Protein AF-A0A9Q1GTG1-F1 (afdb_monomer)

Solvent-accessible surface area (backbone atoms only — not comparable to full-atom values): 11549 Å² total; per-residue (Å²): 144,87,76,64,85,81,36,73,74,58,55,91,67,97,61,84,64,71,89,76,60,51,42,86,41,45,46,63,33,52,53,53,52,60,56,45,62,80,73,57,71,66,76,68,46,55,53,52,51,50,52,46,51,48,52,53,54,47,40,53,75,78,65,64,47,75,62,41,49,55,31,42,69,74,37,48,62,62,50,52,49,53,63,31,37,32,57,72,60,48,50,52,44,46,48,52,68,71,37,88,60,42,82,76,49,51,72,70,56,53,49,51,43,52,48,54,53,50,48,22,54,75,50,42,44,81,49,53,72,71,59,36,51,54,49,50,53,50,52,52,49,50,53,53,50,49,55,50,51,54,50,51,53,54,52,52,60,66,69,57,78,84,89,79,86,57,71,75,85,53,66,90,62,53,70,72,57,52,53,51,52,45,53,51,38,52,75,70,67,46,90,61,89,66,130

InterPro domains:
  IPR045090 Peptidase M3A/M3B [PTHR11804] (4-182)
  IPR045666 Oligopeptidase A, N-terminal domain [PF19310] (38-132)

Organism: NCBI:txid171969

Radius of gyration: 24.55 Å; Cα contacts (8 Å, |Δi|>4): 115; chains: 1; bounding box: 62×37×66 Å

Nearest PDB structures (foldseek):
  4ka7-assembly1_A  TM=7.778E-01  e=2.115E-11  Arabidopsis thaliana
  4ka8-assembly1_A  TM=7.704E-01  e=2.823E-11  Arabidopsis thaliana
  8vb2-assembly1_I  TM=3.017E-01  e=3.098E+00  Pectobacterium phage PhiM1
  5l0y-assembly7_G  TM=2.793E-01  e=2.321E+00  Thermochaetoides thermophila DSM 1495

Foldseek 3Di:
DPDQPPQQLSDDDPDRPLVPDDLVRQQVSLVVLLVVCVPDDDPVSVVSNVVSVVSLVVCCVPPNDPSSVVSCLVCVLVNLLSQLQPPNQLVVLVCCCVDPCVVVDDPVSVVVSVVSNVSSVVSVNPPDPVVNVVSSVVSNVVSVVVVVVVVVVVVCVVVDDDDDDDPVVCPPPDPVVLVVNQVVCVVVVVPDPSD

Structure (mmCIF, N/CA/C/O backbone):
data_AF-A0A9Q1GTG1-F1
#
_entry.id   AF-A0A9Q1GTG1-F1
#
loop_
_atom_site.group_PDB
_atom_site.id
_atom_site.type_symbol
_atom_site.label_atom_id
_atom_site.label_alt_id
_atom_site.label_comp_id
_atom_site.label_asym_id
_atom_site.label_entity_id
_atom_site.label_seq_id
_atom_site.pdbx_PDB_ins_code
_atom_site.Cartn_x
_atom_site.Cartn_y
_atom_site.Cartn_z
_atom_site.occupancy
_atom_site.B_iso_or_equiv
_atom_site.auth_seq_id
_atom_site.auth_comp_id
_atom_site.auth_asym_id
_atom_site.auth_atom_id
_atom_site.pdbx_PDB_model_num
ATOM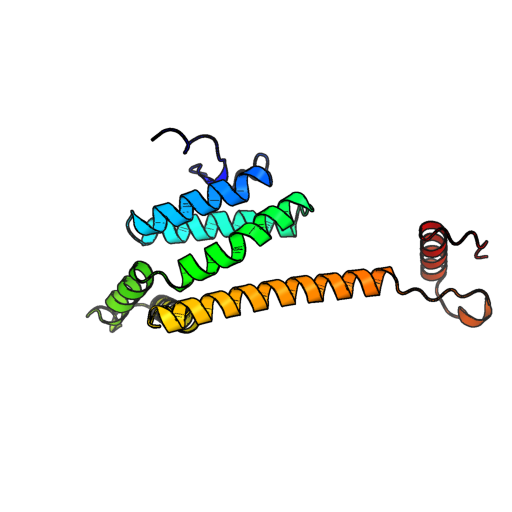 1 N N . MET A 1 1 ? -26.154 15.439 -1.670 1.00 39.62 1 MET A N 1
ATOM 2 C CA . MET A 1 1 ? -26.272 13.979 -1.888 1.00 39.62 1 MET A CA 1
ATOM 3 C C . MET A 1 1 ? -26.470 13.673 -3.380 1.00 39.62 1 MET A C 1
ATOM 5 O O . MET A 1 1 ? -27.539 13.223 -3.752 1.00 39.62 1 MET A O 1
ATOM 9 N N . ALA A 1 2 ? -25.489 13.939 -4.256 1.00 31.98 2 ALA A N 1
ATOM 10 C CA . ALA A 1 2 ? -25.696 13.739 -5.706 1.00 31.98 2 ALA A CA 1
ATOM 11 C C . ALA A 1 2 ? -24.449 13.336 -6.528 1.00 31.98 2 ALA A C 1
ATOM 13 O O . ALA A 1 2 ? -24.532 13.297 -7.743 1.00 31.98 2 ALA A O 1
ATOM 14 N N . ALA A 1 3 ? -23.307 13.008 -5.909 1.00 40.06 3 ALA A N 1
ATOM 15 C CA . ALA A 1 3 ? -22.076 12.656 -6.645 1.00 40.06 3 ALA A CA 1
ATOM 16 C C . ALA A 1 3 ? -21.646 11.181 -6.493 1.00 40.06 3 ALA A C 1
ATOM 18 O O . ALA A 1 3 ? -20.603 10.777 -6.993 1.00 40.06 3 ALA A O 1
ATOM 19 N N . SER A 1 4 ? -22.414 10.365 -5.765 1.00 49.97 4 SER A N 1
ATOM 20 C CA . SER A 1 4 ? -22.009 9.009 -5.369 1.00 49.97 4 SER A CA 1
ATOM 21 C C . SER A 1 4 ? -22.270 7.923 -6.419 1.00 49.97 4 SER A C 1
ATOM 23 O O . SER A 1 4 ? -21.739 6.832 -6.258 1.00 49.97 4 SER A O 1
ATOM 25 N N . ASN A 1 5 ? -23.038 8.196 -7.483 1.00 56.56 5 ASN A N 1
ATOM 26 C CA . ASN A 1 5 ? -23.490 7.159 -8.426 1.00 56.56 5 ASN A CA 1
ATOM 27 C C . ASN A 1 5 ? -22.639 7.007 -9.703 1.00 56.56 5 ASN A C 1
ATOM 29 O O . ASN A 1 5 ? -22.811 6.030 -10.425 1.00 56.56 5 ASN A O 1
ATOM 33 N N . GLU A 1 6 ? -21.712 7.926 -9.991 1.00 83.12 6 GLU A N 1
ATOM 34 C CA . GLU A 1 6 ? -20.929 7.889 -11.242 1.00 83.12 6 GLU A CA 1
ATOM 35 C C . GLU A 1 6 ? -19.589 7.151 -11.124 1.00 83.12 6 GLU A C 1
ATOM 37 O O . GLU A 1 6 ? -19.008 6.764 -12.134 1.00 83.12 6 GLU A O 1
ATOM 42 N N . ASN A 1 7 ? -19.075 6.937 -9.908 1.00 93.31 7 ASN A N 1
ATOM 43 C CA . ASN A 1 7 ? -17.784 6.280 -9.730 1.00 93.31 7 ASN A CA 1
ATOM 44 C C . ASN A 1 7 ? -17.963 4.759 -9.562 1.00 93.31 7 ASN A C 1
ATOM 46 O O . ASN A 1 7 ? -18.563 4.349 -8.565 1.00 93.31 7 ASN A O 1
ATOM 50 N N . PRO A 1 8 ? -17.392 3.915 -10.444 1.00 94.38 8 PRO A N 1
ATOM 51 C CA . PRO A 1 8 ? -17.561 2.463 -10.370 1.00 94.38 8 PRO A CA 1
ATOM 52 C C . PRO A 1 8 ? -16.979 1.821 -9.104 1.00 94.38 8 PRO A C 1
ATOM 54 O O . PRO A 1 8 ? -17.417 0.746 -8.706 1.00 94.38 8 PRO A O 1
ATOM 57 N N . LEU A 1 9 ? -16.048 2.490 -8.412 1.00 93.56 9 LEU A N 1
ATOM 58 C CA . LEU A 1 9 ? -15.540 2.044 -7.106 1.00 93.56 9 LEU A CA 1
ATOM 59 C C . LEU A 1 9 ? -16.560 2.232 -5.968 1.00 93.56 9 LEU A C 1
ATOM 61 O O . LEU A 1 9 ? -16.373 1.705 -4.873 1.00 93.56 9 LEU A O 1
ATOM 65 N N . LEU A 1 10 ? -17.624 3.002 -6.207 1.00 92.19 10 LEU A N 1
ATOM 66 C CA . LEU A 1 10 ? -18.706 3.268 -5.256 1.00 92.19 10 LEU A CA 1
ATOM 67 C C . LEU A 1 10 ? -19.981 2.483 -5.576 1.00 92.19 10 LEU A C 1
ATOM 69 O O . LEU A 1 10 ? -20.977 2.639 -4.873 1.00 92.19 10 LEU A O 1
ATOM 73 N N . TRP A 1 11 ? -19.965 1.625 -6.594 1.00 91.69 11 TRP A N 1
ATOM 74 C CA . TRP A 1 11 ? -21.083 0.728 -6.863 1.00 91.69 11 TRP A CA 1
ATOM 75 C C . TRP A 1 11 ? -21.123 -0.406 -5.841 1.00 91.69 11 TRP A C 1
ATOM 77 O O . TRP A 1 11 ? -20.094 -0.798 -5.285 1.00 91.69 11 TRP A O 1
ATOM 87 N N . ASP A 1 12 ? -22.319 -0.925 -5.589 1.00 88.38 12 ASP A N 1
ATOM 88 C CA . ASP A 1 12 ? -22.472 -2.218 -4.933 1.00 88.38 12 ASP A CA 1
ATOM 89 C C . ASP A 1 12 ? -22.337 -3.289 -6.015 1.00 88.38 12 ASP A C 1
ATOM 91 O O . ASP A 1 12 ? -23.142 -3.350 -6.944 1.00 88.38 12 ASP A O 1
ATOM 95 N N . PHE A 1 13 ? -21.287 -4.101 -5.929 1.00 88.50 13 PHE A N 1
ATOM 96 C CA . PHE A 1 13 ? -20.975 -5.101 -6.941 1.00 88.50 13 PHE A CA 1
ATOM 97 C C . PHE A 1 13 ? -20.749 -6.480 -6.321 1.00 88.50 13 PHE A C 1
ATOM 99 O O . PHE A 1 13 ? -20.156 -6.612 -5.253 1.00 88.50 13 PHE A O 1
ATOM 106 N N . THR A 1 14 ? -21.205 -7.524 -7.018 1.00 89.62 14 THR A N 1
ATOM 107 C CA . THR A 1 14 ? -20.859 -8.918 -6.692 1.00 89.62 14 THR A CA 1
ATOM 108 C C . THR A 1 14 ? -19.459 -9.265 -7.194 1.00 89.62 14 THR A C 1
ATOM 110 O O . THR A 1 14 ? -18.709 -9.952 -6.508 1.00 89.62 14 THR A O 1
ATOM 113 N N . PHE A 1 15 ? -19.091 -8.746 -8.368 1.00 91.94 15 PHE A N 1
ATOM 114 C CA . PHE A 1 15 ? -17.760 -8.870 -8.957 1.00 91.94 15 PHE A CA 1
ATOM 115 C C . PHE A 1 15 ? -17.213 -7.480 -9.269 1.00 91.94 15 PHE A C 1
ATOM 117 O O . PHE A 1 15 ? -17.978 -6.649 -9.762 1.00 91.94 15 PHE A O 1
ATOM 124 N N . PRO A 1 16 ? -15.924 -7.203 -9.011 1.00 93.62 16 PRO A N 1
ATOM 125 C CA . PRO A 1 16 ? -15.364 -5.897 -9.313 1.00 93.62 16 PRO A CA 1
ATOM 126 C C . PRO A 1 16 ? -15.538 -5.516 -10.793 1.00 93.62 16 PRO A C 1
ATOM 128 O O . PRO A 1 16 ? -15.208 -6.327 -11.664 1.00 93.62 16 PRO A O 1
ATOM 131 N N . PRO A 1 17 ? -16.008 -4.293 -11.096 1.00 93.75 17 PRO A N 1
ATOM 132 C CA . PRO A 1 17 ? -16.284 -3.851 -12.462 1.00 93.75 17 PRO A CA 1
ATOM 133 C C . PRO A 1 17 ? -14.992 -3.408 -13.179 1.00 93.75 17 PRO A C 1
ATOM 135 O O . PRO A 1 17 ? -14.800 -2.238 -13.519 1.00 93.75 17 PRO A O 1
ATOM 138 N N . TYR A 1 18 ? -14.046 -4.341 -13.346 1.00 94.69 18 TYR A N 1
ATOM 139 C CA . TYR A 1 18 ? -12.705 -4.088 -13.898 1.00 94.69 18 TYR A CA 1
ATOM 140 C C . TYR A 1 18 ? -12.716 -3.489 -15.313 1.00 94.69 18 TYR A C 1
ATOM 142 O O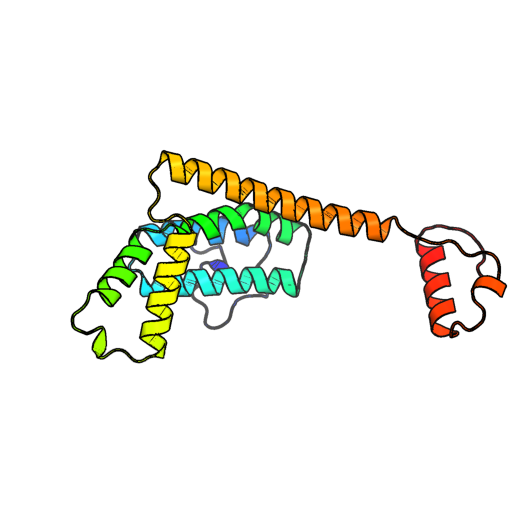 . TYR A 1 18 ? -11.762 -2.818 -15.708 1.00 94.69 18 TYR A O 1
ATOM 150 N N . ASP A 1 19 ? -13.777 -3.734 -16.074 1.00 94.56 19 ASP A N 1
ATOM 151 C CA . ASP A 1 19 ? -13.984 -3.275 -17.445 1.00 94.56 19 ASP A CA 1
ATOM 152 C C . ASP A 1 19 ? -14.216 -1.760 -17.548 1.00 94.56 19 ASP A C 1
ATOM 154 O O . ASP A 1 19 ? -13.824 -1.145 -18.542 1.00 94.56 19 ASP A O 1
ATOM 158 N N . VAL A 1 20 ? -14.779 -1.139 -16.508 1.00 94.81 20 VAL A N 1
ATOM 159 C CA . VAL A 1 20 ? -15.124 0.296 -16.496 1.00 94.81 20 VAL A CA 1
ATOM 160 C C . VAL A 1 20 ? -14.284 1.133 -15.530 1.00 94.81 20 VAL A C 1
ATOM 162 O O . VAL A 1 20 ? -14.331 2.367 -15.575 1.00 94.81 20 VAL A O 1
ATOM 165 N N . ILE A 1 21 ? -13.491 0.509 -14.652 1.00 95.31 21 ILE A N 1
ATOM 166 C CA . ILE A 1 21 ? -12.581 1.241 -13.762 1.00 95.31 21 ILE A CA 1
ATOM 167 C C . ILE A 1 21 ? -11.431 1.848 -14.579 1.00 95.31 21 ILE A C 1
ATOM 169 O O . ILE A 1 21 ? -10.782 1.192 -15.389 1.00 95.31 21 ILE A O 1
ATOM 173 N N . GLN A 1 22 ? -11.175 3.134 -14.341 1.00 94.25 22 GLN A N 1
ATOM 174 C CA . GLN A 1 22 ? -10.153 3.935 -15.006 1.00 94.25 22 GLN A CA 1
ATOM 175 C C . GLN A 1 22 ? -9.346 4.697 -13.945 1.00 94.25 22 GLN A C 1
ATOM 177 O O . GLN A 1 22 ? -9.885 4.954 -12.863 1.00 94.25 22 GLN A O 1
ATOM 182 N N . PRO A 1 23 ? -8.109 5.137 -14.245 1.00 94.38 23 PRO A N 1
ATOM 183 C CA . PRO A 1 23 ? -7.271 5.890 -13.304 1.00 94.38 23 PRO A CA 1
ATOM 184 C C . PRO A 1 23 ? -7.980 7.087 -12.655 1.00 94.38 23 PRO A C 1
ATOM 186 O O . PRO A 1 23 ? -7.919 7.276 -11.442 1.00 94.38 23 PRO A O 1
ATOM 189 N N . LYS A 1 24 ? -8.771 7.831 -13.441 1.00 94.56 24 LYS A N 1
ATOM 190 C CA . LYS A 1 24 ? -9.563 8.982 -12.972 1.00 94.56 24 LYS A CA 1
ATOM 191 C C . LYS A 1 24 ? -10.572 8.647 -11.863 1.00 94.56 24 LYS A C 1
ATOM 193 O O . LYS A 1 24 ? -11.031 9.547 -11.169 1.00 94.56 24 LYS A O 1
ATOM 198 N N . HIS A 1 25 ? -10.943 7.375 -11.699 1.00 96.00 25 HIS A N 1
ATOM 199 C CA . HIS A 1 25 ? -11.887 6.930 -10.673 1.00 96.00 25 HIS A CA 1
ATOM 200 C C . HIS A 1 25 ? -11.213 6.680 -9.316 1.00 96.00 25 HIS A C 1
ATOM 202 O O . HIS A 1 25 ? -11.896 6.762 -8.296 1.00 96.00 25 HIS A O 1
ATOM 208 N N . VAL A 1 26 ? -9.901 6.411 -9.285 1.00 94.69 26 VAL A N 1
ATOM 209 C CA . VAL A 1 26 ? -9.182 5.936 -8.089 1.00 94.69 26 VAL A CA 1
ATOM 210 C C . VAL A 1 26 ? -9.222 6.964 -6.963 1.00 94.69 26 VAL A C 1
ATOM 212 O O . VAL A 1 26 ? -9.868 6.734 -5.942 1.00 94.69 26 VAL A O 1
ATOM 215 N N . VAL A 1 27 ? -8.611 8.131 -7.168 1.00 94.50 27 VAL A N 1
ATOM 216 C CA . VAL A 1 27 ? -8.529 9.189 -6.149 1.00 94.50 27 VAL A CA 1
ATOM 217 C C . VAL A 1 27 ? -9.911 9.621 -5.630 1.00 94.50 27 VAL A C 1
ATOM 219 O O . VAL A 1 27 ? -10.119 9.592 -4.413 1.00 94.50 27 VAL A O 1
ATOM 222 N N . PRO A 1 28 ? -10.894 9.999 -6.478 1.00 94.50 28 PRO 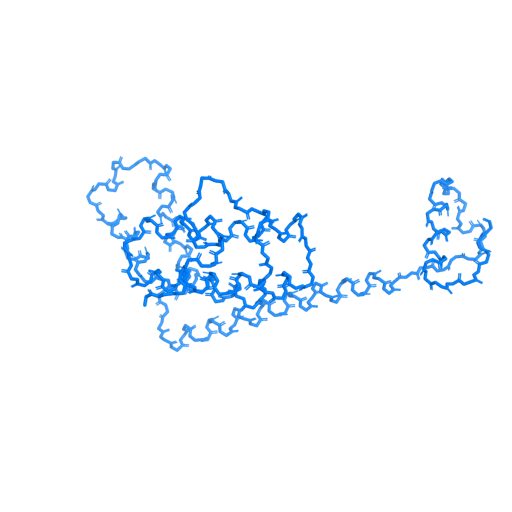A N 1
ATOM 223 C CA . PRO A 1 28 ? -12.200 10.428 -5.976 1.00 94.50 28 PRO A CA 1
ATOM 224 C C . PRO A 1 28 ? -12.992 9.292 -5.310 1.00 94.50 28 PRO A C 1
ATOM 226 O O . PRO A 1 28 ? -13.679 9.537 -4.316 1.00 94.50 28 PRO A O 1
ATOM 229 N N . GLY A 1 29 ? -12.886 8.059 -5.815 1.00 93.19 29 GLY A N 1
ATOM 230 C CA . GLY A 1 29 ? -13.593 6.901 -5.262 1.00 93.19 29 GLY A CA 1
ATOM 231 C C . GLY A 1 29 ? -13.067 6.533 -3.880 1.00 93.19 29 GLY A C 1
ATOM 232 O O . GLY A 1 29 ? -13.831 6.471 -2.915 1.00 93.19 29 GLY A O 1
ATOM 233 N N . VAL A 1 30 ? -11.747 6.394 -3.756 1.00 92.38 30 VAL A N 1
ATOM 234 C CA . VAL A 1 30 ? -11.086 6.054 -2.490 1.00 92.38 30 VAL A CA 1
ATOM 235 C C . VAL A 1 30 ? -11.306 7.150 -1.443 1.00 92.38 30 VAL A C 1
ATOM 237 O O . VAL A 1 30 ? -11.708 6.837 -0.324 1.00 92.38 30 VAL A O 1
ATOM 240 N N . ARG A 1 31 ? -11.175 8.439 -1.795 1.00 92.00 31 ARG A N 1
ATOM 241 C CA . ARG A 1 31 ? -11.477 9.547 -0.861 1.00 92.00 31 ARG A CA 1
ATOM 242 C C . ARG A 1 31 ? -12.921 9.536 -0.374 1.00 92.00 31 ARG A C 1
ATOM 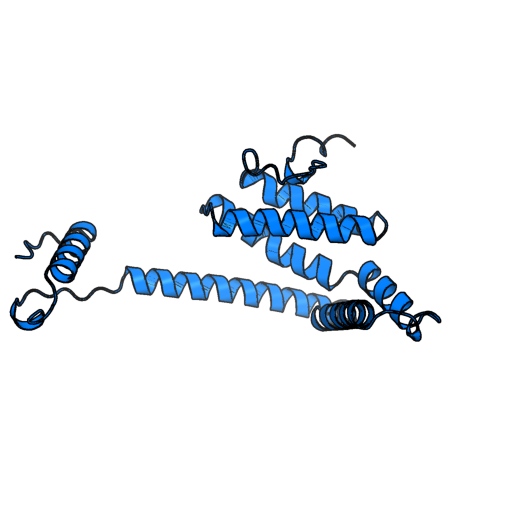244 O O . ARG A 1 31 ? -13.182 9.853 0.786 1.00 92.00 31 ARG A O 1
ATOM 251 N N . SER A 1 32 ? -13.868 9.189 -1.244 1.00 89.94 32 SER A N 1
ATOM 252 C CA . SER A 1 32 ? -15.275 9.083 -0.856 1.00 89.94 32 SER A CA 1
ATOM 253 C C . SER A 1 32 ? -15.485 7.968 0.175 1.00 89.94 32 SER A C 1
ATOM 255 O O . SER A 1 32 ? -16.136 8.192 1.196 1.00 89.94 32 SER A O 1
ATOM 257 N N . LEU A 1 33 ? -14.857 6.804 -0.020 1.00 87.50 33 LEU A N 1
ATOM 258 C CA . LEU A 1 33 ? -14.912 5.695 0.941 1.00 87.50 33 LEU A CA 1
ATOM 259 C C . LEU A 1 33 ? -14.211 6.030 2.264 1.00 87.50 33 LEU A C 1
ATOM 261 O O . LEU A 1 33 ? -14.750 5.746 3.333 1.00 87.50 33 LEU A O 1
ATOM 265 N N . LEU A 1 34 ? -13.054 6.697 2.218 1.00 86.12 34 LEU A N 1
ATOM 266 C CA . LEU A 1 34 ? -12.350 7.153 3.421 1.00 86.12 34 LEU A CA 1
ATOM 267 C C . LEU A 1 34 ? -13.188 8.144 4.241 1.00 86.12 34 LEU A C 1
ATOM 269 O O . LEU A 1 34 ? -13.159 8.098 5.469 1.00 86.12 34 LEU A O 1
ATOM 273 N N . LYS A 1 35 ? -13.981 9.009 3.594 1.00 84.31 35 LYS A N 1
ATOM 274 C CA . LYS A 1 35 ? -14.937 9.883 4.298 1.00 84.31 35 LYS A CA 1
ATOM 275 C C . LYS A 1 35 ? -16.051 9.088 4.976 1.00 84.31 35 LYS A C 1
ATOM 277 O O . LYS A 1 35 ? -16.435 9.426 6.092 1.00 84.31 35 LYS A O 1
ATOM 282 N N . GLN A 1 36 ? -16.552 8.032 4.334 1.00 79.00 36 GLN A N 1
ATOM 283 C CA . GLN A 1 36 ? -17.588 7.176 4.920 1.00 79.00 36 GLN A CA 1
ATOM 284 C C . GLN A 1 36 ? -17.096 6.450 6.176 1.00 79.00 36 GLN A C 1
ATOM 286 O O . GLN A 1 36 ? -17.891 6.266 7.093 1.00 79.00 36 GLN A O 1
ATOM 291 N N . LEU A 1 37 ? -15.798 6.130 6.272 1.00 72.94 37 LEU A N 1
ATOM 292 C CA . LEU A 1 37 ? -15.179 5.527 7.463 1.00 72.94 37 LEU A CA 1
ATOM 293 C C . LEU A 1 37 ? -15.424 6.324 8.756 1.00 72.94 37 LEU A C 1
ATOM 295 O O . LEU A 1 37 ? -15.408 5.746 9.839 1.00 72.94 37 LEU A O 1
ATOM 299 N N . LEU A 1 38 ? -15.675 7.632 8.652 1.00 65.38 38 LEU A N 1
ATOM 300 C CA . LEU A 1 38 ? -15.989 8.498 9.791 1.00 65.38 38 LEU A CA 1
ATOM 301 C C . LEU A 1 38 ? -17.478 8.494 10.185 1.00 65.38 38 LEU A C 1
ATOM 303 O O . LEU A 1 38 ? -17.815 9.038 11.232 1.00 65.38 38 LEU A O 1
ATOM 307 N N . LEU A 1 39 ? -18.370 7.941 9.354 1.00 64.00 39 LEU A N 1
ATOM 308 C CA . LEU A 1 39 ? -19.818 8.192 9.420 1.00 64.00 39 LEU A CA 1
ATOM 309 C C . LEU A 1 39 ? -20.687 6.952 9.698 1.00 64.00 39 LEU A C 1
ATOM 311 O O . LEU A 1 39 ? -21.855 7.115 10.039 1.00 64.00 39 LEU A O 1
ATOM 315 N N . VAL A 1 40 ? -20.181 5.726 9.524 1.00 57.75 40 VAL A N 1
ATOM 316 C CA . VAL A 1 40 ? -21.006 4.495 9.518 1.00 57.75 40 VAL A CA 1
ATOM 317 C C . VAL A 1 40 ? -20.371 3.391 10.410 1.00 57.75 40 VAL A C 1
ATOM 319 O O . VAL A 1 40 ? -19.164 3.432 10.667 1.00 57.75 40 VAL A O 1
ATOM 322 N N . PRO A 1 41 ? -21.148 2.405 10.919 1.00 58.84 41 PRO A N 1
ATOM 323 C CA . PRO A 1 41 ? -20.630 1.266 11.683 1.00 58.84 41 PRO A CA 1
ATOM 324 C C . PRO A 1 41 ? -19.505 0.473 10.993 1.00 58.84 41 PRO A C 1
ATOM 326 O O . PRO A 1 41 ? -19.528 0.214 9.789 1.00 58.84 41 PRO A O 1
ATOM 329 N N . LEU A 1 42 ? -18.553 0.023 11.812 1.00 63.09 42 LEU A N 1
ATOM 330 C CA . LEU A 1 42 ? -17.237 -0.487 11.425 1.00 63.09 42 LEU A CA 1
ATOM 331 C C . LEU A 1 42 ? -17.217 -1.685 10.455 1.00 63.09 42 LEU A C 1
ATOM 333 O O . LEU A 1 42 ? -16.350 -1.758 9.577 1.00 63.09 42 LEU A O 1
ATOM 337 N N . GLU A 1 43 ? -18.137 -2.637 10.619 1.00 57.28 43 GLU A N 1
ATOM 338 C CA . GLU A 1 43 ? -18.074 -3.932 9.924 1.00 57.28 43 GLU A CA 1
ATOM 339 C C . GLU A 1 43 ? -18.277 -3.819 8.409 1.00 57.28 43 GLU A C 1
ATOM 341 O O . GLU A 1 43 ? -17.591 -4.495 7.650 1.00 57.28 43 GLU A O 1
ATOM 346 N N . ARG A 1 44 ? -19.167 -2.936 7.941 1.00 65.06 44 ARG A N 1
ATOM 347 C CA . ARG A 1 44 ? -19.482 -2.835 6.503 1.00 65.06 44 ARG A CA 1
ATOM 348 C C . ARG A 1 44 ? -18.493 -1.981 5.716 1.00 65.06 44 ARG A C 1
ATOM 350 O O . ARG A 1 44 ? -18.327 -2.181 4.518 1.00 65.06 44 ARG A O 1
ATOM 357 N N . ILE A 1 45 ? -17.835 -1.027 6.368 1.00 71.31 45 ILE A N 1
ATOM 358 C CA . ILE A 1 45 ? -16.960 -0.079 5.666 1.00 71.31 45 ILE A CA 1
ATOM 359 C C . ILE A 1 45 ? -15.558 -0.637 5.517 1.00 71.31 45 ILE A C 1
ATOM 361 O O . ILE A 1 45 ? -14.942 -0.443 4.478 1.00 71.31 45 ILE A O 1
ATOM 365 N N . THR A 1 46 ? -15.044 -1.326 6.538 1.00 73.31 46 THR A N 1
ATOM 366 C CA . THR A 1 46 ? -13.676 -1.860 6.488 1.00 73.31 46 THR A CA 1
ATOM 367 C C . THR A 1 46 ? -13.528 -2.946 5.429 1.00 73.31 46 THR A C 1
ATOM 369 O O . THR A 1 46 ? -12.526 -2.951 4.716 1.00 73.31 46 THR A O 1
ATOM 372 N N . ASP A 1 47 ? -14.534 -3.808 5.273 1.00 78.19 47 ASP A N 1
ATOM 373 C CA . ASP A 1 47 ? -14.587 -4.796 4.196 1.00 78.19 47 ASP A CA 1
ATOM 374 C C . ASP A 1 47 ? -14.648 -4.122 2.820 1.00 78.19 47 ASP A C 1
ATOM 376 O O . ASP A 1 47 ? -13.759 -4.316 1.993 1.00 78.19 47 ASP A O 1
ATOM 380 N N . ARG A 1 48 ? -15.608 -3.210 2.617 1.00 84.69 48 ARG A N 1
ATOM 381 C CA . ARG A 1 48 ? -15.750 -2.463 1.360 1.00 84.69 48 ARG A CA 1
ATOM 382 C C . ARG A 1 48 ? -14.482 -1.701 0.977 1.00 84.69 48 ARG A C 1
ATOM 384 O O . ARG A 1 48 ? -14.067 -1.729 -0.179 1.00 84.69 48 ARG A O 1
ATOM 391 N N . LEU A 1 49 ? -13.851 -1.042 1.945 1.00 85.88 49 LEU A N 1
ATOM 392 C CA . LEU A 1 49 ? -12.617 -0.292 1.744 1.00 85.88 49 LEU A CA 1
ATOM 393 C C . LEU A 1 49 ? -11.464 -1.225 1.333 1.00 85.88 49 LEU A C 1
ATOM 395 O O . LEU A 1 49 ? -10.720 -0.900 0.410 1.00 85.88 49 LEU A O 1
ATOM 399 N N . ARG A 1 50 ? -11.345 -2.402 1.966 1.00 84.38 50 ARG A N 1
ATOM 400 C CA . ARG A 1 50 ? -10.345 -3.420 1.604 1.00 84.38 50 ARG A CA 1
ATOM 401 C C . ARG A 1 50 ? -10.592 -4.017 0.226 1.00 84.38 50 ARG A C 1
ATOM 403 O O . ARG A 1 50 ? -9.635 -4.170 -0.524 1.00 84.38 50 ARG A O 1
ATOM 410 N N . VAL A 1 51 ? -11.842 -4.326 -0.114 1.00 89.75 51 VAL A N 1
ATOM 411 C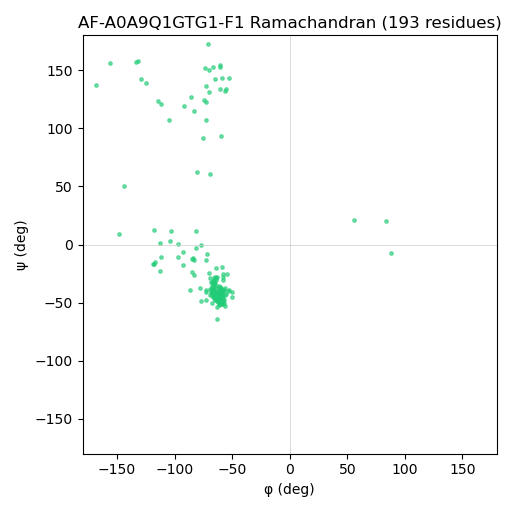 CA . VAL A 1 51 ? -12.207 -4.850 -1.437 1.00 89.75 51 VAL A CA 1
ATOM 412 C C . VAL A 1 51 ? -11.846 -3.833 -2.514 1.00 89.75 51 VAL A C 1
ATOM 414 O O . VAL A 1 51 ? -11.123 -4.168 -3.447 1.00 89.75 51 VAL A O 1
ATOM 417 N N . VAL A 1 52 ? -12.265 -2.575 -2.360 1.00 92.50 52 VAL A N 1
ATOM 418 C CA . VAL A 1 52 ? -11.976 -1.521 -3.343 1.00 92.50 52 VAL A CA 1
ATOM 419 C C . VAL A 1 52 ? -10.475 -1.260 -3.468 1.00 92.50 52 VAL A C 1
ATOM 421 O O . VAL A 1 52 ? -9.968 -1.160 -4.584 1.00 92.50 52 VAL A O 1
ATOM 424 N N . TRP A 1 53 ? -9.737 -1.209 -2.356 1.00 92.25 53 TRP A N 1
ATOM 425 C CA . TRP A 1 53 ? -8.281 -1.055 -2.411 1.00 92.25 53 TRP A CA 1
ATOM 426 C C . TRP A 1 53 ? -7.592 -2.267 -3.050 1.00 92.25 53 TRP A C 1
ATOM 428 O O . TRP A 1 53 ? -6.651 -2.114 -3.826 1.00 92.25 53 TRP A O 1
ATOM 438 N N . GLY A 1 54 ? -8.091 -3.480 -2.799 1.00 91.62 54 GLY A N 1
ATOM 439 C CA . GLY A 1 54 ? -7.635 -4.699 -3.466 1.00 91.62 54 GLY A CA 1
ATOM 440 C C . GLY A 1 54 ? -7.864 -4.667 -4.979 1.00 91.62 54 GLY A C 1
ATOM 441 O O . GLY A 1 54 ? -6.987 -5.067 -5.737 1.00 91.62 54 GLY A O 1
ATOM 442 N N . VAL A 1 55 ? -9.000 -4.129 -5.430 1.00 94.50 55 VAL A N 1
ATOM 443 C CA . VAL A 1 55 ? -9.317 -3.936 -6.855 1.00 94.50 55 VAL A CA 1
ATOM 444 C C . VAL A 1 55 ? -8.344 -2.962 -7.516 1.00 94.50 55 VAL A C 1
ATOM 446 O O . VAL A 1 55 ? -7.834 -3.256 -8.596 1.00 94.50 55 VAL A O 1
ATOM 449 N N . VAL A 1 56 ? -8.054 -1.837 -6.859 1.00 93.44 56 VAL A N 1
ATOM 450 C CA . VAL A 1 56 ? -7.082 -0.847 -7.346 1.00 93.44 56 VAL A CA 1
ATOM 451 C C . VAL A 1 56 ? -5.681 -1.463 -7.442 1.00 93.44 56 VAL A C 1
ATOM 453 O O . VAL A 1 56 ? -5.072 -1.402 -8.506 1.00 93.44 56 VAL A O 1
ATOM 456 N N . ASN A 1 57 ? -5.208 -2.137 -6.388 1.00 88.94 57 ASN A N 1
ATOM 457 C CA . ASN A 1 57 ? -3.902 -2.810 -6.396 1.00 88.94 57 ASN A CA 1
ATOM 458 C C . ASN A 1 57 ? -3.815 -3.927 -7.443 1.00 88.94 57 ASN A C 1
ATOM 460 O O . ASN A 1 57 ? -2.784 -4.096 -8.091 1.00 88.94 57 ASN A O 1
ATOM 464 N N . HIS A 1 58 ? -4.901 -4.675 -7.653 1.00 92.94 58 HIS A N 1
ATOM 465 C CA . HIS A 1 58 ? -4.952 -5.680 -8.709 1.00 92.94 58 HIS A CA 1
ATOM 466 C C . HIS A 1 58 ? -4.784 -5.043 -10.091 1.00 92.94 58 HIS A C 1
ATOM 468 O O . HIS A 1 58 ? -3.981 -5.529 -10.883 1.00 92.94 58 HIS A O 1
ATOM 474 N N . LEU A 1 59 ? -5.483 -3.935 -10.368 1.00 92.00 59 LEU A N 1
ATOM 475 C CA . LEU A 1 59 ? -5.362 -3.219 -11.641 1.00 92.00 59 LEU A CA 1
ATOM 476 C C . LEU A 1 59 ? -3.942 -2.703 -11.887 1.00 92.00 59 LEU A C 1
ATOM 478 O O . LEU A 1 59 ? -3.474 -2.813 -13.015 1.00 92.00 59 LEU A O 1
ATOM 482 N N . ILE A 1 60 ? -3.236 -2.223 -10.859 1.00 86.25 60 ILE A N 1
ATOM 483 C CA . ILE A 1 60 ? -1.806 -1.885 -10.985 1.00 86.25 60 ILE A CA 1
ATOM 484 C C . ILE A 1 60 ? -1.000 -3.126 -11.373 1.00 86.25 60 ILE A C 1
ATOM 486 O O . ILE A 1 60 ? -0.164 -3.068 -12.264 1.00 86.25 60 ILE A O 1
ATOM 490 N N . SER A 1 61 ? -1.270 -4.271 -10.744 1.00 80.19 61 SER A N 1
ATOM 491 C CA . SER A 1 61 ? -0.506 -5.497 -10.988 1.00 80.19 61 SER A CA 1
ATOM 492 C C . SER A 1 61 ? -0.713 -6.099 -12.381 1.00 80.19 61 SER A C 1
ATOM 494 O O . SER A 1 61 ? 0.206 -6.747 -12.879 1.00 80.19 61 SER A O 1
ATOM 496 N N . VAL A 1 62 ? -1.902 -5.969 -12.984 1.00 90.19 62 VAL A N 1
ATOM 497 C CA . VAL A 1 62 ? -2.239 -6.673 -14.242 1.00 90.19 62 VAL A CA 1
ATOM 498 C C . VAL A 1 62 ? -2.523 -5.753 -15.429 1.00 90.19 62 VAL A C 1
ATOM 500 O O . VAL A 1 62 ? -2.551 -6.218 -16.567 1.00 90.19 62 VAL A O 1
ATOM 503 N N . LYS A 1 63 ? -2.753 -4.458 -15.188 1.00 87.44 63 LYS A N 1
ATOM 504 C CA . LYS A 1 63 ? -3.113 -3.455 -16.203 1.00 87.44 63 LYS A CA 1
ATOM 505 C C . LYS A 1 63 ? -2.479 -2.098 -15.876 1.00 87.44 63 LYS A C 1
ATOM 507 O O . LYS A 1 63 ? -3.143 -1.061 -15.825 1.00 87.44 63 LYS A O 1
ATOM 512 N N . ASP A 1 64 ? -1.179 -2.143 -15.625 1.00 81.94 64 ASP A N 1
ATOM 513 C CA . ASP A 1 64 ? -0.370 -0.993 -15.259 1.00 81.94 64 ASP A CA 1
ATOM 514 C C . ASP A 1 64 ? -0.385 0.129 -16.322 1.00 81.94 64 ASP A C 1
ATOM 516 O O . ASP A 1 64 ? -0.419 -0.126 -17.527 1.00 81.94 64 ASP A O 1
ATOM 520 N N . SER A 1 65 ? -0.363 1.385 -15.866 1.00 84.44 65 SER A N 1
ATOM 521 C CA . SER A 1 65 ? -0.208 2.587 -16.703 1.00 84.44 65 SER A CA 1
ATOM 522 C C . SER A 1 65 ? 0.345 3.744 -15.870 1.00 84.44 65 SER A C 1
ATOM 524 O O . SER A 1 65 ? 0.163 3.770 -14.651 1.00 84.44 65 SER A O 1
ATOM 526 N N . LEU A 1 66 ? 0.985 4.725 -16.516 1.00 85.88 66 LEU A N 1
ATOM 527 C CA . LEU A 1 66 ? 1.532 5.904 -15.829 1.00 85.88 66 LEU A CA 1
ATOM 528 C C . LEU A 1 66 ? 0.444 6.665 -15.064 1.00 85.88 66 LEU A C 1
ATOM 530 O O . LEU A 1 66 ? 0.652 7.090 -13.929 1.00 85.88 66 LEU A O 1
ATOM 534 N N . GLU A 1 67 ? -0.737 6.786 -15.663 1.00 89.50 67 GLU A N 1
ATOM 535 C CA . GLU A 1 67 ? -1.889 7.459 -15.078 1.00 89.50 67 GLU A CA 1
ATOM 536 C C . GLU A 1 67 ? -2.428 6.702 -13.861 1.00 89.50 67 GLU A C 1
ATOM 538 O O . GLU A 1 67 ? -2.825 7.329 -12.878 1.00 89.50 67 GLU A O 1
ATOM 543 N N . LEU A 1 68 ? -2.448 5.362 -13.907 1.00 87.69 68 LEU A N 1
ATOM 544 C CA . LEU A 1 68 ? -2.903 4.546 -12.781 1.00 87.69 68 LEU A CA 1
ATOM 545 C C . LEU A 1 68 ? -1.927 4.616 -11.604 1.00 87.69 68 LEU A C 1
ATOM 547 O O . LEU A 1 68 ? -2.383 4.795 -10.476 1.00 87.69 68 LEU A O 1
ATOM 551 N N . ARG A 1 69 ? -0.614 4.533 -11.863 1.00 84.94 69 ARG A N 1
ATOM 552 C CA . ARG A 1 69 ? 0.418 4.691 -10.826 1.00 84.94 69 ARG A CA 1
ATOM 553 C C . ARG A 1 69 ? 0.304 6.050 -10.149 1.00 84.94 69 ARG A C 1
ATOM 555 O O . ARG A 1 69 ? 0.117 6.108 -8.943 1.00 84.94 69 ARG A O 1
ATOM 562 N N . ALA A 1 70 ? 0.254 7.130 -10.933 1.00 87.50 70 ALA A N 1
ATOM 563 C CA . ALA A 1 70 ? 0.123 8.482 -10.394 1.00 87.50 70 ALA A CA 1
ATOM 564 C C . ALA A 1 70 ? -1.139 8.657 -9.528 1.00 87.50 70 ALA A C 1
ATOM 566 O O . ALA A 1 70 ? -1.098 9.311 -8.486 1.00 87.50 70 ALA A O 1
ATOM 567 N N . ALA A 1 71 ? -2.264 8.059 -9.934 1.00 91.69 71 ALA A N 1
ATOM 568 C CA . ALA A 1 71 ? -3.500 8.112 -9.159 1.00 91.69 71 ALA A CA 1
ATOM 569 C C . ALA A 1 71 ? -3.407 7.338 -7.830 1.00 91.69 71 ALA A C 1
ATOM 571 O O . ALA A 1 71 ? -4.037 7.735 -6.849 1.00 91.69 71 ALA A O 1
ATOM 572 N N . VAL A 1 72 ? -2.645 6.244 -7.792 1.00 89.06 72 VAL A N 1
ATOM 573 C CA . VAL A 1 72 ? -2.435 5.430 -6.586 1.00 89.06 72 VAL A CA 1
ATOM 574 C C . VAL A 1 72 ? -1.442 6.104 -5.654 1.00 89.06 72 VAL A C 1
ATOM 576 O O . VAL A 1 72 ? -1.781 6.315 -4.490 1.00 89.06 72 VAL A O 1
ATOM 579 N N . ASP A 1 73 ? -0.296 6.540 -6.177 1.00 86.25 73 ASP A N 1
ATOM 580 C CA . ASP A 1 73 ? 0.735 7.272 -5.436 1.00 86.25 73 ASP A CA 1
ATOM 581 C C . ASP A 1 73 ? 0.132 8.488 -4.720 1.00 86.25 73 ASP A C 1
ATOM 583 O O . ASP A 1 73 ? 0.438 8.776 -3.564 1.00 86.25 73 ASP A O 1
ATOM 587 N N . GLN A 1 74 ? -0.806 9.177 -5.382 1.00 89.12 74 GLN A N 1
ATOM 588 C CA . GLN A 1 74 ? -1.488 10.339 -4.821 1.00 89.12 74 GLN A CA 1
ATOM 589 C C . GLN A 1 74 ? -2.341 10.025 -3.578 1.00 89.12 74 GLN A C 1
ATOM 591 O O . GLN A 1 74 ? -2.570 10.923 -2.763 1.00 89.12 74 GLN A O 1
ATOM 596 N N . ILE A 1 75 ? -2.872 8.806 -3.442 1.00 90.00 75 ILE A N 1
ATOM 597 C CA . ILE A 1 75 ? -3.856 8.466 -2.400 1.00 90.00 75 ILE A CA 1
ATOM 598 C C . ILE A 1 75 ? -3.382 7.398 -1.410 1.00 90.00 75 ILE A C 1
ATOM 600 O O . ILE A 1 75 ? -3.969 7.283 -0.335 1.00 90.00 75 ILE A O 1
ATOM 604 N N . GLN A 1 76 ? -2.330 6.643 -1.730 1.00 88.12 76 GLN A N 1
ATOM 605 C CA . GLN A 1 76 ? -1.865 5.504 -0.939 1.00 88.12 76 GLN A CA 1
ATOM 606 C C . GLN A 1 76 ? -1.539 5.885 0.506 1.00 88.12 76 GLN A C 1
ATOM 608 O O . GLN A 1 76 ? -2.086 5.292 1.435 1.00 88.12 76 GLN A O 1
ATOM 613 N N . VAL A 1 77 ? -0.737 6.930 0.713 1.00 86.81 77 VAL A N 1
ATOM 614 C CA . VAL A 1 77 ? -0.342 7.329 2.072 1.00 86.81 77 VAL A CA 1
ATOM 615 C C . VAL A 1 77 ? -1.534 7.848 2.880 1.00 86.81 77 VAL A C 1
ATOM 617 O O . VAL A 1 77 ? -1.700 7.501 4.049 1.00 86.81 77 VAL A O 1
ATOM 620 N N . GLU A 1 78 ? -2.417 8.639 2.257 1.00 87.44 78 GLU A N 1
ATOM 621 C CA . GLU A 1 78 ? -3.654 9.106 2.901 1.00 87.44 78 GLU A CA 1
ATOM 622 C C . GLU A 1 78 ? -4.518 7.912 3.335 1.00 87.44 78 GLU A C 1
ATOM 624 O O . GLU A 1 78 ? -5.028 7.892 4.457 1.00 87.44 78 GLU A O 1
ATOM 629 N N . PHE A 1 79 ? -4.658 6.909 2.465 1.00 87.81 79 PHE A N 1
ATOM 630 C CA . PHE A 1 79 ? -5.415 5.692 2.728 1.00 87.81 79 PHE A CA 1
ATOM 631 C C . PHE A 1 79 ? -4.848 4.894 3.907 1.00 87.81 79 PHE A C 1
ATOM 633 O O . PHE A 1 79 ? -5.590 4.562 4.838 1.00 87.81 79 PHE A O 1
ATOM 640 N N . GLU A 1 80 ? -3.546 4.609 3.885 1.00 85.31 80 GLU A N 1
ATOM 641 C CA . GLU A 1 80 ? -2.863 3.806 4.901 1.00 85.31 80 GLU A CA 1
ATOM 642 C C . GLU A 1 80 ? -2.931 4.466 6.278 1.00 85.31 80 GLU A C 1
ATOM 644 O O . GLU A 1 80 ? -3.352 3.829 7.250 1.00 85.31 80 GLU A O 1
ATOM 649 N N . LEU A 1 81 ? -2.614 5.763 6.356 1.00 86.81 81 LEU A N 1
ATOM 650 C CA . LEU A 1 81 ? -2.657 6.517 7.608 1.00 86.81 81 LEU A CA 1
ATOM 651 C C . LEU A 1 81 ? -4.086 6.621 8.149 1.00 86.81 81 LEU A C 1
ATOM 653 O O . LEU A 1 81 ? -4.321 6.364 9.331 1.00 86.81 81 LEU A O 1
ATOM 657 N N . ARG A 1 82 ? -5.073 6.934 7.296 1.00 86.19 82 ARG A N 1
ATOM 658 C CA . ARG A 1 82 ? -6.487 7.020 7.706 1.00 86.19 82 ARG A CA 1
ATOM 659 C C . ARG A 1 82 ? -6.995 5.707 8.281 1.00 86.19 82 ARG A C 1
ATOM 661 O O . ARG A 1 82 ? -7.689 5.723 9.298 1.00 86.19 82 ARG A O 1
ATOM 668 N N . LEU A 1 83 ? -6.678 4.588 7.635 1.00 83.38 83 LEU A N 1
ATOM 669 C CA . LEU A 1 83 ? -7.129 3.274 8.077 1.00 83.38 83 LEU A CA 1
ATOM 670 C C . LEU A 1 83 ? -6.386 2.828 9.342 1.00 83.38 83 LEU A C 1
ATOM 672 O O . LEU A 1 83 ? -7.024 2.417 10.313 1.00 83.38 83 LEU A O 1
ATOM 676 N N . GLY A 1 84 ? -5.056 2.943 9.350 1.00 83.75 84 GLY A N 1
ATOM 677 C CA . GLY A 1 84 ? -4.199 2.514 10.457 1.00 83.75 84 GLY A CA 1
ATOM 678 C C . GLY A 1 84 ? -4.392 3.326 11.738 1.00 83.75 84 GLY A C 1
ATOM 679 O O . GLY A 1 84 ? -4.294 2.777 12.834 1.00 83.75 84 GLY A O 1
ATOM 680 N N . GLN A 1 85 ? -4.731 4.612 11.616 1.00 89.31 85 GLN A N 1
ATOM 681 C CA . GLN A 1 85 ? -4.889 5.532 12.749 1.00 89.31 85 GLN A CA 1
ATOM 682 C C . GLN A 1 85 ? -6.347 5.811 13.121 1.00 89.31 85 GLN A C 1
ATOM 684 O O . GLN A 1 85 ? -6.625 6.745 13.886 1.00 89.31 85 GLN A O 1
ATOM 689 N N . SER A 1 86 ? -7.299 5.045 12.586 1.00 88.12 86 SER A N 1
ATOM 690 C CA . SER A 1 86 ? -8.705 5.251 12.914 1.00 88.12 86 SER A CA 1
ATOM 691 C C . SER A 1 86 ? -9.017 4.778 14.336 1.00 88.12 86 SER A C 1
ATOM 693 O O . SER A 1 86 ? -9.110 3.578 14.615 1.00 88.12 86 SER A O 1
ATOM 695 N N . LYS A 1 87 ? -9.224 5.746 15.240 1.00 87.19 87 LYS A N 1
ATOM 696 C CA . LYS A 1 87 ? -9.576 5.502 16.649 1.00 87.19 87 LYS A CA 1
ATOM 697 C C . LYS A 1 87 ? -10.848 4.662 16.776 1.00 87.19 87 LYS A C 1
ATOM 699 O O . LYS A 1 87 ? -10.880 3.743 17.580 1.00 87.19 87 LYS A O 1
ATOM 704 N N . THR A 1 88 ? -11.852 4.900 15.934 1.00 84.69 88 THR A N 1
ATOM 705 C CA . THR A 1 88 ? -13.104 4.126 15.935 1.00 84.69 88 THR A CA 1
ATOM 706 C C . THR A 1 88 ? -12.863 2.637 15.686 1.00 84.69 88 THR A C 1
ATOM 708 O O . THR A 1 88 ? -13.417 1.795 16.390 1.00 84.69 88 THR A O 1
ATOM 711 N N . ILE A 1 89 ? -12.007 2.300 14.713 1.00 84.69 89 ILE A N 1
ATOM 712 C CA . ILE A 1 89 ? -11.643 0.905 14.419 1.00 84.69 89 ILE A CA 1
ATOM 713 C C . ILE A 1 89 ? -10.894 0.301 15.606 1.00 84.69 89 ILE A C 1
ATOM 715 O O . ILE A 1 89 ? -11.202 -0.806 16.047 1.00 84.69 89 ILE A O 1
ATOM 719 N N . TYR A 1 90 ? -9.913 1.040 16.123 1.00 89.69 90 TYR A N 1
ATOM 720 C CA . TYR A 1 90 ? -9.076 0.593 17.227 1.00 89.69 90 TYR A CA 1
ATOM 721 C C . TYR A 1 90 ? -9.887 0.313 18.496 1.00 89.69 90 TYR A C 1
ATOM 723 O O . TYR A 1 90 ? -9.761 -0.771 19.066 1.00 89.69 90 TYR A O 1
ATOM 731 N N . GLU A 1 91 ? -10.762 1.236 18.898 1.00 89.88 91 GLU A N 1
ATOM 732 C CA . GLU A 1 91 ? -11.595 1.091 20.095 1.00 89.88 91 GLU A CA 1
ATOM 733 C C . GLU A 1 91 ? -12.603 -0.055 19.960 1.00 89.88 91 GLU A C 1
ATOM 735 O O . GLU A 1 91 ? -12.825 -0.785 20.920 1.00 89.88 91 GLU A O 1
ATOM 740 N N . ALA A 1 92 ? -13.150 -0.311 18.768 1.00 87.31 92 ALA A N 1
ATOM 741 C CA . ALA A 1 92 ? -14.018 -1.470 18.560 1.00 87.31 92 ALA A CA 1
ATOM 742 C C . ALA A 1 92 ? -13.271 -2.805 18.735 1.00 87.31 92 ALA A C 1
ATOM 744 O O . ALA A 1 92 ? -13.755 -3.708 19.419 1.00 87.31 92 ALA A O 1
ATOM 745 N N . PHE A 1 93 ? -12.064 -2.939 18.170 1.00 90.19 93 PHE A N 1
ATOM 746 C CA . PHE A 1 93 ? -11.240 -4.135 18.391 1.00 90.19 93 PHE A CA 1
ATOM 747 C C . PHE A 1 93 ? -10.784 -4.263 19.846 1.00 90.19 93 PHE A C 1
ATOM 749 O O . PHE A 1 93 ? -10.665 -5.380 20.360 1.00 90.19 93 PHE A O 1
ATOM 756 N N . LYS A 1 94 ? -10.547 -3.136 20.519 1.00 94.38 94 LYS A N 1
ATOM 757 C CA . LYS A 1 94 ? -10.188 -3.098 21.936 1.00 94.38 94 LYS A CA 1
ATOM 758 C C . LYS A 1 94 ? -11.362 -3.548 22.808 1.00 94.38 94 LYS A C 1
ATOM 760 O O . LYS A 1 94 ? -11.166 -4.416 23.649 1.00 94.38 94 LYS A O 1
ATOM 765 N N . ALA A 1 95 ? -12.578 -3.091 22.518 1.00 93.62 95 ALA A N 1
ATOM 766 C CA . ALA A 1 95 ? -13.794 -3.537 23.194 1.00 93.62 95 ALA A CA 1
ATOM 767 C C . ALA A 1 95 ? -14.018 -5.051 23.038 1.00 93.62 95 ALA A C 1
ATOM 769 O O . ALA A 1 95 ? -14.305 -5.731 24.018 1.00 93.62 95 ALA A O 1
ATOM 770 N N . ILE A 1 96 ? -13.797 -5.618 21.843 1.00 92.75 96 ILE A N 1
ATOM 771 C CA . ILE A 1 96 ? -13.851 -7.080 21.646 1.00 92.75 96 ILE A CA 1
ATOM 772 C C . ILE A 1 96 ? -12.802 -7.782 22.518 1.00 92.75 96 ILE A C 1
ATOM 774 O O . ILE A 1 96 ? -13.088 -8.805 23.142 1.00 92.75 96 ILE A O 1
ATOM 778 N N . ARG A 1 97 ? -11.581 -7.238 22.577 1.00 95.69 97 ARG A N 1
ATOM 779 C CA . ARG A 1 97 ? -10.490 -7.789 23.389 1.00 95.69 97 ARG A CA 1
ATOM 780 C C . ARG A 1 97 ? -10.778 -7.735 24.893 1.00 95.69 97 ARG A C 1
ATOM 782 O O . ARG A 1 97 ? -10.297 -8.614 25.608 1.00 95.69 97 ARG A O 1
ATOM 789 N N . GLU A 1 98 ? -11.493 -6.717 25.350 1.00 96.88 98 GLU A N 1
ATOM 790 C CA . GLU A 1 98 ? -11.837 -6.469 26.758 1.00 96.88 98 GLU A CA 1
ATOM 791 C C . GLU A 1 98 ? -13.196 -7.073 27.159 1.00 96.88 98 GLU A C 1
ATOM 793 O O . GLU A 1 98 ? -13.541 -7.076 28.338 1.00 96.88 98 GLU A O 1
ATOM 798 N N . SER A 1 99 ? -13.953 -7.615 26.200 1.00 96.19 99 SER A N 1
ATOM 799 C CA . SER A 1 99 ? -15.261 -8.230 26.440 1.00 96.19 99 SER A CA 1
ATOM 800 C C . SER A 1 99 ? -15.181 -9.517 27.269 1.00 96.19 99 SER A C 1
ATOM 802 O O . SER A 1 99 ? -14.199 -10.263 27.209 1.00 96.19 99 SER A O 1
ATOM 804 N N . SER A 1 100 ? -16.266 -9.826 27.986 1.00 95.94 100 SER A N 1
ATOM 805 C CA . SER A 1 100 ? -16.446 -11.098 28.706 1.00 95.94 100 SER A CA 1
ATOM 806 C C . SER A 1 100 ? -16.352 -12.318 27.788 1.00 95.94 100 SER A C 1
ATOM 808 O O . SER A 1 100 ? -15.882 -13.377 28.197 1.00 95.94 100 SER A O 1
ATOM 810 N N . ASP A 1 101 ? -16.751 -12.151 26.528 1.00 93.31 101 ASP A N 1
ATOM 811 C CA . ASP A 1 101 ? -16.793 -13.217 25.530 1.00 93.31 101 ASP A CA 1
ATOM 812 C C . ASP A 1 101 ? -15.424 -13.472 24.896 1.00 93.31 101 ASP A C 1
ATOM 814 O O . ASP A 1 101 ? -15.273 -14.394 24.094 1.00 93.31 101 ASP A O 1
ATOM 818 N N . TRP A 1 102 ? -14.396 -12.691 25.251 1.00 96.25 102 TRP A N 1
ATOM 819 C CA . TRP A 1 102 ? -13.059 -12.852 24.695 1.00 96.25 102 TRP A CA 1
ATOM 820 C C . TRP A 1 102 ? -12.593 -14.302 24.776 1.00 96.25 102 TRP A C 1
ATOM 822 O O . TRP A 1 102 ? -12.094 -14.835 23.784 1.00 96.25 102 TRP A O 1
ATOM 832 N N . GLU A 1 103 ? -12.791 -14.966 25.918 1.00 97.12 103 GLU A N 1
ATOM 833 C CA . GLU A 1 103 ? -12.303 -16.329 26.090 1.00 97.12 103 GLU A CA 1
ATOM 834 C C . GLU A 1 103 ? -13.045 -17.371 25.250 1.00 97.12 103 GLU A C 1
ATOM 836 O O . GLU A 1 103 ? -12.423 -18.363 24.859 1.00 97.12 103 GLU A O 1
ATOM 841 N N . THR A 1 104 ? -14.295 -17.103 24.865 1.00 96.19 104 THR A N 1
ATOM 842 C CA . THR A 1 104 ? -15.125 -18.000 24.045 1.00 96.19 104 THR A CA 1
ATOM 843 C C . THR A 1 104 ? -14.850 -17.864 22.543 1.00 96.19 104 THR A C 1
ATOM 845 O O . THR A 1 104 ? -15.228 -18.734 21.755 1.00 96.19 104 THR A O 1
ATOM 848 N N . LEU A 1 105 ? -14.142 -16.808 22.119 1.00 94.88 105 LEU A N 1
ATOM 849 C CA . LEU A 1 105 ? -13.751 -16.627 20.722 1.00 94.88 105 LEU A CA 1
ATOM 850 C C . LEU A 1 105 ? -12.782 -17.716 20.247 1.00 94.88 105 LEU A C 1
ATOM 852 O O . LEU A 1 105 ? -11.829 -18.094 20.933 1.00 94.88 105 LEU A O 1
ATOM 856 N N . SER A 1 106 ? -12.955 -18.137 18.991 1.00 96.38 106 SER A N 1
ATOM 857 C CA . SER A 1 106 ? -12.019 -19.049 18.331 1.00 96.38 106 SER A CA 1
ATOM 858 C C . SER A 1 106 ? -10.609 -18.455 18.234 1.00 96.38 106 SER A C 1
ATOM 860 O O . SER A 1 106 ? -10.418 -17.236 18.158 1.00 96.38 106 SER A O 1
ATOM 862 N N . SER A 1 107 ? -9.598 -19.325 18.164 1.00 94.88 107 SER A N 1
ATOM 863 C CA . SER A 1 107 ? -8.190 -18.928 18.010 1.00 94.88 107 SER A CA 1
ATOM 864 C C . SER A 1 107 ? -7.972 -17.999 16.808 1.00 94.88 107 SER A C 1
ATOM 866 O O . SER A 1 107 ? -7.263 -16.996 16.917 1.00 94.88 107 SER A O 1
ATOM 868 N N . SER A 1 108 ? -8.644 -18.273 15.686 1.00 87.81 108 SER A N 1
ATOM 869 C CA . SER A 1 108 ? -8.605 -17.443 14.479 1.00 87.81 108 SER A CA 1
ATOM 870 C C . SER A 1 108 ? -9.134 -16.030 14.725 1.00 87.81 108 SER A C 1
ATOM 872 O O . SER A 1 108 ? -8.472 -15.067 14.337 1.00 87.81 108 SER A O 1
ATOM 874 N N . ARG A 1 109 ? -10.275 -15.882 15.415 1.00 85.56 109 ARG A N 1
ATOM 875 C CA . ARG A 1 109 ? -10.843 -14.563 15.751 1.00 85.56 109 ARG A CA 1
ATOM 876 C C . ARG A 1 109 ? -9.949 -13.810 16.736 1.00 85.56 109 ARG A C 1
ATOM 878 O O . ARG A 1 109 ? -9.613 -12.654 16.480 1.00 85.56 109 ARG A O 1
ATOM 885 N N . LYS A 1 110 ? -9.460 -14.479 17.791 1.00 91.50 110 LYS A N 1
ATOM 886 C CA . LYS A 1 110 ? -8.493 -13.900 18.745 1.00 91.50 110 LYS A CA 1
ATOM 887 C C . LYS A 1 110 ? -7.240 -13.378 18.027 1.00 91.50 110 LYS A C 1
ATOM 889 O O . LYS A 1 110 ? -6.762 -12.286 18.333 1.00 91.50 110 LYS A O 1
ATOM 894 N N . ARG A 1 111 ? -6.709 -14.131 17.054 1.00 91.81 111 ARG A N 1
ATOM 895 C CA . ARG A 1 111 ? -5.544 -13.723 16.248 1.00 91.81 111 ARG A CA 1
ATOM 896 C C . ARG A 1 111 ? -5.831 -12.481 15.408 1.00 91.81 111 ARG A C 1
ATOM 898 O O . ARG A 1 111 ? -4.993 -11.585 15.391 1.00 91.81 111 ARG A O 1
ATOM 905 N N . VAL A 1 112 ? -6.993 -12.408 14.753 1.00 86.94 112 VAL A N 1
ATOM 906 C CA . VAL A 1 112 ? -7.394 -11.226 13.970 1.00 86.94 112 VAL A CA 1
ATOM 907 C C . VAL A 1 112 ? -7.449 -9.988 14.860 1.00 86.94 112 VAL A C 1
ATOM 909 O O . VAL A 1 112 ? -6.798 -8.999 14.542 1.00 86.94 112 VAL A O 1
ATOM 912 N N . VAL A 1 113 ? -8.129 -10.057 16.008 1.00 88.62 113 VAL A N 1
ATOM 913 C CA . VAL A 1 113 ? -8.229 -8.926 16.949 1.00 88.62 113 VAL A CA 1
ATOM 914 C C . VAL A 1 113 ? -6.841 -8.465 17.409 1.00 88.62 113 VAL A C 1
ATOM 916 O O . VAL A 1 113 ? -6.525 -7.278 17.339 1.00 88.62 113 VAL A O 1
ATOM 919 N N . LYS A 1 114 ? -5.966 -9.400 17.813 1.00 93.75 114 LYS A N 1
ATOM 920 C CA . LYS A 1 114 ? -4.584 -9.081 18.218 1.00 93.75 114 LYS A CA 1
ATOM 921 C C . LYS A 1 114 ? -3.785 -8.423 17.092 1.00 93.75 114 LYS A C 1
ATOM 923 O O . LYS A 1 114 ? -3.056 -7.469 17.354 1.00 93.75 114 LYS A O 1
ATOM 928 N N . ALA A 1 115 ? -3.912 -8.925 15.864 1.00 90.44 115 ALA A N 1
ATOM 929 C CA . ALA A 1 115 ? -3.224 -8.368 14.705 1.00 90.44 115 ALA A CA 1
ATOM 930 C C . ALA A 1 115 ? -3.694 -6.938 14.417 1.00 90.44 115 ALA A C 1
ATOM 932 O O . ALA A 1 115 ? -2.855 -6.057 14.281 1.00 90.44 115 ALA A O 1
ATOM 933 N N . GLN A 1 116 ? -5.006 -6.684 14.421 1.00 87.19 116 GLN A N 1
ATOM 934 C CA . GLN A 1 116 ? -5.556 -5.346 14.177 1.00 87.19 116 GLN A CA 1
ATOM 935 C C . GLN A 1 116 ? -5.121 -4.343 15.253 1.00 87.19 116 GLN A C 1
ATOM 937 O O . GLN A 1 116 ? -4.652 -3.257 14.922 1.00 87.19 116 GLN A O 1
ATOM 942 N N . LEU A 1 117 ? -5.169 -4.725 16.535 1.00 93.00 117 LEU A N 1
ATOM 943 C CA . LEU A 1 117 ? -4.682 -3.879 17.632 1.00 93.00 117 LEU A CA 1
ATOM 944 C C . LEU A 1 117 ? -3.182 -3.580 17.518 1.00 93.00 117 LEU A C 1
ATOM 946 O O . LEU A 1 117 ? -2.759 -2.451 17.764 1.00 93.00 117 LEU A O 1
ATOM 950 N N . LYS A 1 118 ? -2.371 -4.579 17.148 1.00 94.88 118 LYS A N 1
ATOM 951 C CA . LYS A 1 118 ? -0.930 -4.398 16.936 1.00 94.88 118 LYS A CA 1
ATOM 952 C C . LYS A 1 118 ? -0.661 -3.469 15.750 1.00 94.88 118 LYS A C 1
ATOM 954 O O . LYS A 1 118 ? 0.127 -2.542 15.896 1.00 94.88 118 LYS A O 1
ATOM 959 N N . SER A 1 119 ? -1.315 -3.696 14.613 1.00 91.19 119 SER A N 1
ATOM 960 C CA . SER A 1 119 ? -1.169 -2.870 13.412 1.00 91.19 119 SER A CA 1
ATOM 961 C C . SER A 1 119 ? -1.574 -1.422 13.665 1.00 91.19 119 SER A C 1
ATOM 963 O O . SER A 1 119 ? -0.838 -0.528 13.274 1.00 91.19 119 SER A O 1
ATOM 965 N N . ALA A 1 120 ? -2.673 -1.174 14.381 1.00 91.00 120 ALA A N 1
ATOM 966 C CA . ALA A 1 120 ? -3.099 0.186 14.707 1.00 91.00 120 ALA A CA 1
ATOM 967 C C . ALA A 1 120 ? -2.086 0.915 15.609 1.00 91.00 120 ALA A C 1
ATOM 969 O O . ALA A 1 120 ? -1.767 2.080 15.381 1.00 91.00 120 ALA A O 1
ATOM 970 N N . LYS A 1 121 ? -1.517 0.216 16.605 1.00 94.19 121 LYS A N 1
ATOM 971 C CA . LYS A 1 121 ? -0.438 0.765 17.445 1.00 94.19 121 LYS A CA 1
ATOM 972 C C . LYS A 1 121 ? 0.813 1.093 16.633 1.00 94.19 121 LYS A C 1
ATOM 974 O O . LYS A 1 121 ? 1.358 2.176 16.793 1.00 94.19 121 LYS A O 1
ATOM 979 N N . LEU A 1 122 ? 1.236 0.188 15.748 1.00 93.00 122 LEU A N 1
ATOM 980 C CA . LEU A 1 122 ? 2.366 0.425 14.841 1.00 93.00 122 LEU A CA 1
ATOM 981 C C . LEU A 1 122 ? 2.082 1.541 13.827 1.00 93.00 122 LEU A C 1
ATOM 983 O O . LEU A 1 122 ? 3.004 2.233 13.421 1.00 93.00 122 LEU A O 1
ATOM 987 N N . GLY A 1 123 ? 0.814 1.743 13.468 1.00 91.06 123 GLY A N 1
ATOM 988 C CA . GLY A 1 123 ? 0.357 2.858 12.644 1.00 91.06 123 GLY A CA 1
ATOM 989 C C . GLY A 1 123 ? 0.245 4.188 13.393 1.00 91.06 123 GLY A C 1
ATOM 990 O O . GLY A 1 123 ? -0.147 5.176 12.784 1.00 91.06 123 GLY A O 1
ATOM 991 N N . GLY A 1 124 ? 0.548 4.242 14.694 1.00 93.31 124 GLY A N 1
ATOM 992 C CA . GLY A 1 124 ? 0.540 5.483 15.469 1.00 93.31 124 GLY A CA 1
ATOM 993 C C . GLY A 1 124 ? -0.831 5.906 16.012 1.00 93.31 124 GLY A C 1
ATOM 994 O O . GLY A 1 124 ? -1.018 7.070 16.352 1.00 93.31 124 GLY A O 1
ATOM 995 N N . VAL A 1 125 ? -1.812 4.997 16.131 1.00 93.56 125 VAL A N 1
ATOM 996 C CA . VAL A 1 125 ? -3.169 5.343 16.622 1.00 93.56 125 VAL A CA 1
ATOM 997 C C . VAL A 1 125 ? -3.189 5.964 18.028 1.00 93.56 125 VAL A C 1
ATOM 999 O O . VAL A 1 125 ? -4.106 6.719 18.353 1.00 93.56 125 VAL A O 1
ATOM 1002 N N . SER A 1 126 ? -2.197 5.635 18.861 1.00 92.44 126 SER A N 1
ATOM 1003 C CA . SER A 1 126 ? -2.083 6.075 20.255 1.00 92.44 126 SER A CA 1
ATOM 1004 C C . SER A 1 126 ? -1.181 7.294 20.460 1.00 92.44 126 SER A C 1
ATOM 1006 O O . SER A 1 126 ? -0.987 7.687 21.606 1.00 92.44 126 SER A O 1
ATOM 1008 N N . LEU A 1 127 ? -0.603 7.845 19.392 1.00 94.44 127 LEU A N 1
ATOM 1009 C CA . LEU A 1 127 ? 0.234 9.041 19.464 1.00 94.44 127 LEU A CA 1
ATOM 1010 C C . LEU A 1 127 ? -0.622 10.276 19.772 1.00 94.44 127 LEU A C 1
ATOM 1012 O O . LEU A 1 127 ? -1.801 10.332 19.393 1.00 94.44 127 LEU A O 1
ATOM 1016 N N . ASN A 1 128 ? -0.026 11.254 20.457 1.00 94.56 128 ASN A N 1
ATOM 1017 C CA . ASN A 1 128 ? -0.625 12.585 20.573 1.00 94.56 128 ASN A CA 1
ATOM 1018 C C . ASN A 1 128 ? -0.555 13.329 19.225 1.00 94.56 128 ASN A C 1
ATOM 1020 O O . ASN A 1 128 ? 0.039 12.826 18.273 1.00 94.56 128 ASN A O 1
ATOM 1024 N N . ASP A 1 129 ? -1.196 14.492 19.118 1.00 91.00 129 ASP A N 1
ATOM 1025 C CA . ASP A 1 129 ? -1.340 15.170 17.825 1.00 91.00 129 ASP A CA 1
ATOM 1026 C C . ASP A 1 129 ? 0.018 15.591 17.223 1.00 91.00 129 ASP A C 1
ATOM 1028 O O . ASP A 1 129 ? 0.247 15.321 16.043 1.00 91.00 129 ASP A O 1
ATOM 1032 N N . ASP A 1 130 ? 0.950 16.108 18.032 1.00 94.38 130 ASP A N 1
ATOM 1033 C CA . ASP A 1 130 ? 2.295 16.517 17.588 1.00 94.38 130 ASP A CA 1
ATOM 1034 C C . ASP A 1 130 ? 3.136 15.311 17.121 1.00 94.38 130 ASP A C 1
ATOM 1036 O O . ASP A 1 130 ? 3.758 15.313 16.055 1.00 94.38 130 ASP A O 1
ATOM 1040 N N . GLU A 1 131 ? 3.133 14.226 17.901 1.00 95.62 131 GLU A N 1
ATOM 1041 C CA . GLU A 1 131 ? 3.821 12.977 17.553 1.00 95.62 131 GLU A CA 1
ATOM 1042 C C . GLU A 1 131 ? 3.224 12.334 16.298 1.00 95.62 131 GLU A C 1
ATOM 1044 O O . GLU A 1 131 ? 3.940 11.739 15.488 1.00 95.62 131 GLU A O 1
ATOM 1049 N N . LYS A 1 132 ? 1.904 12.441 16.134 1.00 92.06 132 LYS A N 1
ATOM 1050 C CA . LYS A 1 132 ? 1.172 11.883 15.001 1.00 92.06 132 LYS A CA 1
ATOM 1051 C C . LYS A 1 132 ? 1.432 12.666 13.721 1.00 92.06 132 LYS A C 1
ATOM 1053 O O . LYS A 1 132 ? 1.588 12.046 12.671 1.00 92.06 132 LYS A O 1
ATOM 1058 N N . GLU A 1 133 ? 1.513 13.992 13.795 1.00 92.38 133 GLU A N 1
ATOM 1059 C CA . GLU A 1 133 ? 1.951 14.826 12.675 1.00 92.38 133 GLU A CA 1
ATOM 1060 C C . GLU A 1 133 ? 3.350 14.402 12.224 1.00 92.38 133 GLU A C 1
ATOM 1062 O O . GLU A 1 133 ? 3.538 14.024 11.065 1.00 92.38 133 GLU A O 1
ATOM 1067 N N . ARG A 1 134 ? 4.293 14.300 13.168 1.00 95.38 134 ARG A N 1
ATOM 1068 C CA . ARG A 1 134 ? 5.659 13.865 12.866 1.00 95.38 134 ARG A CA 1
ATOM 1069 C C . ARG A 1 134 ? 5.730 12.452 12.281 1.00 95.38 134 ARG A C 1
ATOM 1071 O O . ARG A 1 134 ? 6.515 12.197 11.362 1.00 95.38 134 ARG A O 1
ATOM 1078 N N . PHE A 1 135 ? 4.927 11.524 12.804 1.00 93.94 135 PHE A N 1
ATOM 1079 C CA . PHE A 1 135 ? 4.812 10.165 12.274 1.00 93.94 135 PHE A CA 1
ATOM 1080 C C . PHE A 1 135 ? 4.327 10.183 10.820 1.00 93.94 135 PHE A C 1
ATOM 1082 O O . PHE A 1 135 ? 4.911 9.516 9.967 1.00 93.94 135 PHE A O 1
ATOM 1089 N N . ASN A 1 136 ? 3.297 10.979 10.529 1.00 91.06 136 ASN A N 1
ATOM 1090 C CA . ASN A 1 136 ? 2.705 11.082 9.198 1.00 91.06 136 ASN A CA 1
ATOM 1091 C C . ASN A 1 136 ? 3.675 11.700 8.185 1.00 91.06 136 ASN A C 1
ATOM 1093 O O . ASN A 1 136 ? 3.805 11.170 7.084 1.00 91.06 136 ASN A O 1
ATOM 1097 N N . GLU A 1 137 ? 4.389 12.765 8.561 1.00 92.00 137 GLU A N 1
ATOM 1098 C CA . GLU A 1 137 ? 5.450 13.362 7.736 1.00 92.00 137 GLU A CA 1
ATOM 1099 C C . GLU A 1 137 ? 6.548 12.345 7.414 1.00 92.00 137 GLU A C 1
ATOM 1101 O O . GLU A 1 137 ? 6.960 12.198 6.264 1.00 92.00 137 GLU A O 1
ATOM 1106 N N . THR A 1 138 ? 6.999 11.603 8.430 1.00 92.81 138 THR A N 1
ATOM 1107 C CA . THR A 1 138 ? 8.049 10.591 8.267 1.00 92.81 138 THR A CA 1
ATOM 1108 C C . THR A 1 138 ? 7.591 9.473 7.335 1.00 92.81 138 THR A C 1
ATOM 1110 O O . THR A 1 138 ? 8.349 9.048 6.466 1.00 92.81 138 THR A O 1
ATOM 1113 N N . HIS A 1 139 ? 6.345 9.013 7.478 1.00 89.75 139 HIS A N 1
ATOM 1114 C CA . HIS A 1 139 ? 5.777 7.982 6.612 1.00 89.75 139 HIS A CA 1
ATOM 1115 C C . HIS A 1 139 ? 5.663 8.461 5.159 1.00 89.75 139 HIS A C 1
ATOM 1117 O O . HIS A 1 139 ? 6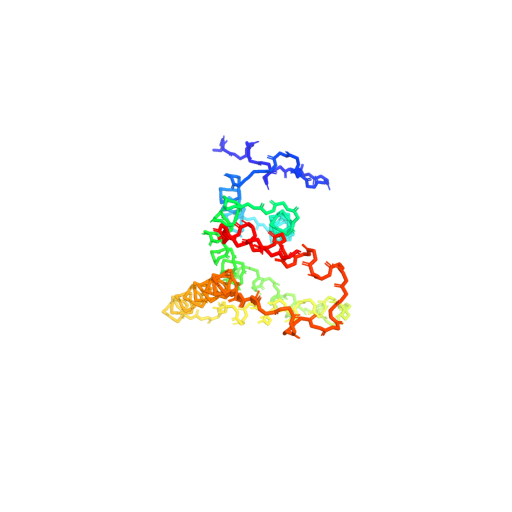.025 7.729 4.243 1.00 89.75 139 HIS A O 1
ATOM 1123 N N . GLN A 1 140 ? 5.206 9.697 4.937 1.00 87.62 140 GLN A N 1
ATOM 1124 C CA . GLN A 1 140 ? 5.144 10.289 3.597 1.00 87.62 140 GLN A CA 1
ATOM 1125 C C . GLN A 1 140 ? 6.529 10.388 2.952 1.00 87.62 140 GLN A C 1
ATOM 1127 O O . GLN A 1 140 ? 6.690 10.069 1.775 1.00 87.62 140 GLN A O 1
ATOM 1132 N N . GLU A 1 141 ? 7.538 10.796 3.722 1.00 91.44 141 GLU A N 1
ATOM 1133 C CA . GLU A 1 141 ? 8.905 10.911 3.223 1.00 91.44 141 GLU A CA 1
ATOM 1134 C C . GLU A 1 141 ? 9.523 9.544 2.900 1.00 91.44 141 GLU A C 1
ATOM 1136 O O . GLU A 1 141 ? 10.191 9.406 1.876 1.00 91.44 141 GLU A O 1
ATOM 1141 N N . LEU A 1 142 ? 9.267 8.518 3.719 1.00 92.50 142 LEU A N 1
ATOM 1142 C CA . LEU A 1 142 ? 9.713 7.150 3.444 1.00 92.50 142 LEU A CA 1
ATOM 1143 C C . LEU A 1 142 ? 9.132 6.611 2.134 1.00 92.50 142 LEU A C 1
ATOM 1145 O O . LEU A 1 142 ? 9.891 6.109 1.307 1.00 92.50 142 LEU A O 1
ATOM 1149 N N . GLU A 1 143 ? 7.827 6.775 1.912 1.00 84.75 143 GLU A N 1
ATOM 1150 C CA . GLU A 1 143 ? 7.165 6.347 0.671 1.00 84.75 143 GLU A CA 1
ATOM 1151 C C . GLU A 1 143 ? 7.726 7.093 -0.548 1.00 84.75 143 GLU A C 1
ATOM 1153 O O . GLU A 1 143 ? 8.079 6.492 -1.565 1.00 84.75 143 GLU A O 1
ATOM 1158 N N . ARG A 1 144 ? 7.934 8.410 -0.424 1.00 84.69 144 ARG A N 1
ATOM 1159 C CA . ARG A 1 144 ? 8.562 9.218 -1.479 1.00 84.69 144 ARG A CA 1
ATOM 1160 C C . ARG A 1 144 ? 9.982 8.743 -1.802 1.00 84.69 144 ARG A C 1
ATOM 1162 O O . ARG A 1 144 ? 10.378 8.711 -2.970 1.00 84.69 144 ARG A O 1
ATOM 1169 N N . LEU A 1 145 ? 10.772 8.413 -0.780 1.00 91.44 145 LEU A N 1
ATOM 1170 C CA . LEU A 1 145 ? 12.136 7.913 -0.948 1.00 91.44 145 LEU A CA 1
ATOM 1171 C C . LEU A 1 145 ? 12.159 6.510 -1.561 1.00 91.44 145 LEU A C 1
ATOM 1173 O O . LEU A 1 145 ? 13.016 6.260 -2.409 1.00 91.44 145 LEU A O 1
ATOM 1177 N N . ALA A 1 146 ? 11.221 5.636 -1.191 1.00 86.50 146 ALA A N 1
ATOM 1178 C CA . ALA A 1 146 ? 11.075 4.305 -1.774 1.00 86.50 146 ALA A CA 1
ATOM 1179 C C . ALA A 1 146 ? 10.767 4.387 -3.278 1.00 86.50 146 ALA A C 1
ATOM 1181 O O . ALA A 1 146 ? 11.514 3.828 -4.082 1.00 86.50 146 ALA A O 1
ATOM 1182 N N . LEU A 1 147 ? 9.773 5.192 -3.672 1.00 77.88 147 LEU A N 1
ATOM 1183 C CA . LEU A 1 147 ? 9.442 5.426 -5.085 1.00 77.88 147 LEU A CA 1
ATOM 1184 C C . LEU A 1 147 ? 10.627 6.009 -5.867 1.00 77.88 147 LEU A C 1
ATOM 1186 O O . LEU A 1 147 ? 10.930 5.578 -6.982 1.00 77.88 147 LEU A O 1
ATOM 1190 N N . LYS A 1 148 ? 11.350 6.970 -5.273 1.00 80.75 148 LYS A N 1
ATOM 1191 C CA . LYS A 1 148 ? 12.564 7.530 -5.886 1.00 80.75 148 LYS A CA 1
ATOM 1192 C C . LYS A 1 148 ? 13.649 6.467 -6.060 1.00 80.75 148 LYS A C 1
ATOM 1194 O O . LYS A 1 148 ? 14.330 6.457 -7.083 1.00 80.75 148 LYS A O 1
ATOM 1199 N N . PHE A 1 149 ? 13.838 5.598 -5.071 1.00 86.06 149 PHE A N 1
ATOM 1200 C CA . PHE A 1 149 ? 14.816 4.520 -5.135 1.00 86.06 149 PHE A CA 1
ATOM 1201 C C . PHE A 1 149 ? 14.484 3.536 -6.261 1.00 86.06 149 PHE A C 1
ATOM 1203 O O . PHE A 1 149 ? 15.350 3.258 -7.089 1.00 86.06 149 PHE A O 1
ATOM 1210 N N . GLU A 1 150 ? 13.236 3.076 -6.350 1.00 77.19 150 GLU A N 1
ATOM 1211 C CA . GLU A 1 150 ? 12.784 2.182 -7.423 1.00 77.19 150 GLU A CA 1
ATOM 1212 C C . GLU A 1 150 ? 12.952 2.813 -8.811 1.00 77.19 150 GLU A C 1
ATOM 1214 O O . GLU A 1 150 ? 13.487 2.171 -9.721 1.00 77.19 150 GLU A O 1
ATOM 1219 N N . GLY A 1 151 ? 12.579 4.090 -8.958 1.00 74.69 151 GLY A N 1
ATOM 1220 C CA . GLY A 1 151 ? 12.794 4.855 -10.188 1.00 74.69 151 GLY A CA 1
ATOM 1221 C C . GLY A 1 151 ? 14.270 4.911 -10.591 1.00 74.69 151 GLY A C 1
ATOM 1222 O O . GLY A 1 151 ? 14.613 4.577 -11.724 1.00 74.69 151 GLY A O 1
ATOM 1223 N N . ASN A 1 152 ? 15.160 5.225 -9.644 1.00 83.38 152 ASN A N 1
ATOM 1224 C CA . ASN A 1 152 ? 16.603 5.266 -9.896 1.00 83.38 152 ASN A CA 1
ATOM 1225 C C . ASN A 1 152 ? 17.158 3.904 -10.349 1.00 83.38 152 ASN A C 1
ATOM 1227 O O . ASN A 1 152 ? 18.011 3.857 -11.233 1.00 83.38 152 ASN A O 1
ATOM 1231 N N . ILE A 1 153 ? 16.694 2.795 -9.757 1.00 87.25 153 ILE A N 1
ATOM 1232 C CA . ILE A 1 153 ? 17.119 1.443 -10.153 1.00 87.25 153 ILE A CA 1
ATOM 1233 C C . ILE A 1 153 ? 16.660 1.123 -11.578 1.00 87.25 153 ILE A C 1
ATOM 1235 O O . ILE A 1 153 ? 17.440 0.577 -12.365 1.00 87.25 153 ILE A O 1
ATOM 1239 N N . LEU A 1 154 ? 15.420 1.473 -11.932 1.00 77.81 154 LEU A N 1
ATOM 1240 C CA . LEU A 1 154 ? 14.894 1.259 -13.278 1.00 77.81 154 LEU A CA 1
ATOM 1241 C C . LEU A 1 154 ? 15.686 2.053 -14.323 1.00 77.81 154 LEU A C 1
ATOM 1243 O O . LEU A 1 154 ? 16.056 1.497 -15.360 1.00 77.81 154 LEU A O 1
ATOM 1247 N N . ASP A 1 155 ? 15.970 3.322 -14.043 1.00 78.00 155 ASP A N 1
ATOM 1248 C CA . ASP A 1 155 ? 16.724 4.191 -14.946 1.00 78.00 155 ASP A CA 1
ATOM 1249 C C . ASP A 1 155 ? 18.171 3.714 -15.100 1.00 78.00 155 ASP A C 1
ATOM 1251 O O . ASP A 1 155 ? 18.647 3.570 -16.226 1.00 78.00 155 ASP A O 1
ATOM 1255 N N . ALA A 1 156 ? 18.838 3.347 -14.000 1.00 89.31 156 ALA A N 1
ATOM 1256 C CA . ALA A 1 156 ? 20.186 2.780 -14.041 1.00 89.31 156 ALA A CA 1
ATOM 1257 C C . ALA A 1 156 ? 20.238 1.460 -14.830 1.00 89.31 156 ALA A C 1
ATOM 1259 O O . ALA A 1 156 ? 21.164 1.234 -15.607 1.00 89.31 156 ALA A O 1
ATOM 1260 N N . THR A 1 157 ? 19.228 0.598 -14.676 1.00 83.94 157 THR A N 1
ATOM 1261 C CA . THR A 1 157 ? 19.134 -0.671 -15.418 1.00 83.94 157 THR A CA 1
ATOM 1262 C C . THR A 1 157 ? 18.921 -0.434 -16.913 1.00 83.94 157 THR A C 1
ATOM 1264 O O . THR A 1 157 ? 19.499 -1.141 -17.737 1.00 83.94 157 THR A O 1
ATOM 1267 N N . LYS A 1 158 ? 18.104 0.562 -17.281 1.00 76.88 158 LYS A N 1
ATOM 1268 C CA . LYS A 1 158 ? 17.874 0.940 -18.683 1.00 76.88 158 LYS A CA 1
ATOM 1269 C C . LYS A 1 158 ? 19.108 1.565 -19.321 1.00 76.88 158 LYS A C 1
ATOM 1271 O O . LYS A 1 158 ? 19.400 1.253 -20.478 1.00 76.88 158 LYS A O 1
ATOM 1276 N N . ASP A 1 159 ? 19.804 2.436 -18.597 1.00 82.88 159 ASP A N 1
ATOM 1277 C CA . ASP A 1 159 ? 21.015 3.099 -19.078 1.00 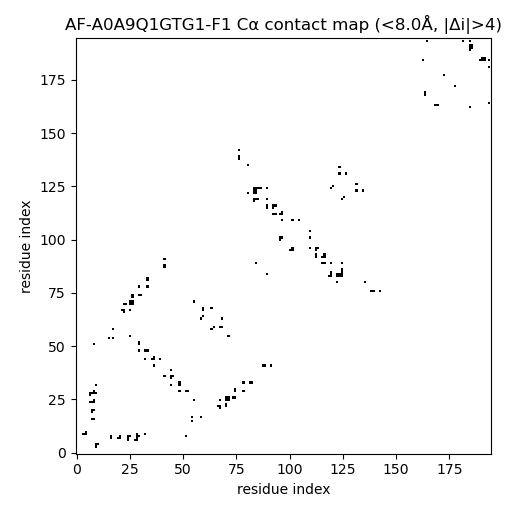82.88 159 ASP A CA 1
ATOM 1278 C C . ASP A 1 159 ? 22.154 2.089 -19.261 1.00 82.88 159 ASP A C 1
ATOM 1280 O O . ASP A 1 159 ? 22.800 2.052 -20.313 1.00 82.88 159 ASP A O 1
ATOM 1284 N N . HIS A 1 160 ? 22.309 1.165 -18.307 1.00 86.69 160 HIS A N 1
ATOM 1285 C CA . HIS A 1 160 ? 23.343 0.145 -18.368 1.00 86.69 160 HIS A CA 1
ATOM 1286 C C . HIS A 1 160 ? 23.276 -0.678 -19.664 1.00 86.69 160 HIS A C 1
ATOM 1288 O O . HIS A 1 160 ? 22.233 -1.146 -20.134 1.00 86.69 160 HIS A O 1
ATOM 1294 N N . GLY A 1 161 ? 24.439 -0.864 -20.270 1.00 86.44 161 GLY A N 1
ATOM 1295 C CA . GLY A 1 161 ? 24.622 -1.708 -21.433 1.00 86.44 161 GLY A CA 1
ATOM 1296 C C . GLY A 1 161 ? 26.105 -1.914 -21.681 1.00 86.44 161 GLY A C 1
ATOM 1297 O O . GLY A 1 161 ? 26.890 -0.973 -21.597 1.00 86.44 161 GLY A O 1
ATOM 1298 N N . LYS A 1 162 ? 26.492 -3.148 -22.000 1.00 88.56 162 LYS A N 1
ATOM 1299 C CA . LYS A 1 162 ? 27.847 -3.468 -22.444 1.00 88.56 162 LYS A CA 1
ATOM 1300 C C . LYS A 1 162 ? 27.817 -3.708 -23.946 1.00 88.56 162 LYS A C 1
ATOM 1302 O O . LYS A 1 162 ? 27.311 -4.732 -24.397 1.00 88.56 162 LYS A O 1
ATOM 1307 N N . LEU A 1 163 ? 28.347 -2.759 -24.713 1.00 89.44 163 LEU A N 1
ATOM 1308 C CA . LEU A 1 163 ? 28.579 -2.963 -26.138 1.00 89.44 163 LEU A CA 1
ATOM 1309 C C . LEU A 1 163 ? 29.769 -3.911 -26.307 1.00 89.44 163 LEU A C 1
ATOM 1311 O O . LEU A 1 163 ? 30.862 -3.624 -25.822 1.00 89.44 163 LEU A O 1
ATOM 1315 N N . ILE A 1 164 ? 29.547 -5.028 -26.996 1.00 89.75 164 ILE A N 1
ATOM 1316 C CA . ILE A 1 164 ? 30.592 -5.985 -27.354 1.00 89.75 164 ILE A CA 1
ATOM 1317 C C . ILE A 1 164 ? 30.735 -5.972 -28.872 1.00 89.75 164 ILE A C 1
ATOM 1319 O O . ILE A 1 164 ? 29.756 -6.166 -29.591 1.00 89.75 164 ILE A O 1
ATOM 1323 N N . THR A 1 165 ? 31.946 -5.702 -29.350 1.00 88.94 165 THR A N 1
ATOM 1324 C CA . THR A 1 165 ? 32.262 -5.613 -30.783 1.00 88.94 165 THR A CA 1
ATOM 1325 C C . THR A 1 165 ? 33.182 -6.734 -31.255 1.00 88.94 165 THR A C 1
ATOM 1327 O O . THR A 1 165 ? 33.165 -7.053 -32.443 1.00 88.94 165 THR A O 1
ATOM 1330 N N . ASP A 1 166 ? 33.953 -7.360 -30.358 1.00 91.62 166 ASP A N 1
ATOM 1331 C CA . ASP A 1 166 ? 34.753 -8.540 -30.680 1.00 91.62 166 ASP A CA 1
ATOM 1332 C C . ASP A 1 166 ? 33.903 -9.809 -30.543 1.00 91.62 166 ASP A C 1
ATOM 1334 O O . ASP A 1 166 ? 33.290 -10.078 -29.509 1.00 91.62 166 ASP A O 1
ATOM 1338 N N . ARG A 1 167 ? 33.885 -10.622 -31.600 1.00 88.19 167 ARG A N 1
ATOM 1339 C CA . ARG A 1 167 ? 33.188 -11.910 -31.619 1.00 88.19 167 ARG A CA 1
ATOM 1340 C C . ARG A 1 167 ? 33.761 -12.900 -30.601 1.00 88.19 167 ARG A C 1
ATOM 1342 O O . ARG A 1 167 ? 33.027 -13.771 -30.141 1.00 88.19 167 ARG A O 1
ATOM 1349 N N . LYS A 1 168 ? 35.044 -12.787 -30.249 1.00 94.25 168 LYS A N 1
ATOM 1350 C CA . LYS A 1 168 ? 35.684 -13.671 -29.262 1.00 94.25 168 LYS A CA 1
ATOM 1351 C C . LYS A 1 168 ? 35.110 -13.491 -27.858 1.00 94.25 168 LYS A C 1
ATOM 1353 O O . LYS A 1 168 ? 34.984 -14.462 -27.123 1.00 94.25 168 LYS A O 1
ATOM 1358 N N . ASP A 1 169 ? 34.674 -12.281 -27.517 1.00 92.69 169 ASP A N 1
ATOM 1359 C CA . ASP A 1 169 ? 34.123 -11.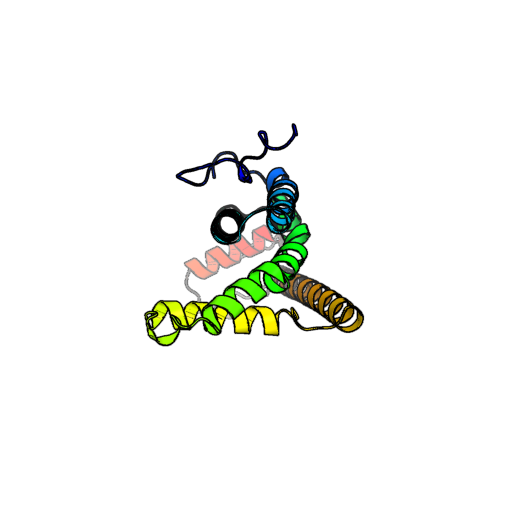956 -26.194 1.00 92.69 169 ASP A CA 1
ATOM 1360 C C . ASP A 1 169 ? 32.724 -12.554 -25.946 1.00 92.69 169 ASP A C 1
ATOM 1362 O O . ASP A 1 169 ? 32.204 -12.483 -24.831 1.00 92.69 169 ASP A O 1
ATOM 1366 N N . VAL A 1 170 ? 32.104 -13.136 -26.978 1.00 93.25 170 VAL A N 1
ATOM 1367 C CA . VAL A 1 170 ? 30.800 -13.817 -26.908 1.00 93.25 170 VAL A CA 1
ATOM 1368 C C . VAL A 1 170 ? 30.885 -15.305 -27.261 1.00 93.25 170 VAL A C 1
ATOM 1370 O O . VAL A 1 170 ? 29.858 -15.954 -27.479 1.00 93.25 170 VAL A O 1
ATOM 1373 N N . GLU A 1 171 ? 32.094 -15.866 -27.326 1.00 93.69 171 GLU A N 1
ATOM 1374 C CA . GLU A 1 171 ? 32.290 -17.290 -27.586 1.00 93.69 171 GLU A CA 1
ATOM 1375 C C . GLU A 1 171 ? 31.630 -18.144 -26.486 1.00 93.69 171 GLU A C 1
ATOM 1377 O O . GLU A 1 171 ? 31.740 -17.862 -25.294 1.00 93.69 171 GLU A O 1
ATOM 1382 N N . GLY A 1 172 ? 30.886 -19.179 -26.889 1.00 93.69 172 GLY A N 1
ATOM 1383 C CA . GLY A 1 172 ? 30.128 -20.044 -25.977 1.00 93.69 172 GLY A CA 1
ATOM 1384 C C . GLY A 1 172 ? 28.706 -19.570 -25.651 1.00 93.69 172 GLY A C 1
ATOM 1385 O O . GLY A 1 172 ? 27.947 -20.331 -25.048 1.00 93.69 172 GLY A O 1
ATOM 1386 N N . LEU A 1 173 ? 28.295 -18.368 -26.080 1.00 94.75 173 LEU A N 1
ATOM 1387 C CA . LEU A 1 173 ? 26.893 -17.959 -25.964 1.00 94.75 173 LEU A CA 1
ATOM 1388 C C . LEU A 1 173 ? 26.004 -18.712 -26.976 1.00 94.75 173 LEU A C 1
ATOM 1390 O O . LEU A 1 173 ? 26.366 -18.816 -28.151 1.00 94.75 173 LEU A O 1
ATOM 1394 N N . PRO A 1 174 ? 24.814 -19.200 -26.566 1.00 96.62 174 PRO A N 1
ATOM 1395 C CA . PRO A 1 174 ? 23.843 -19.790 -27.486 1.00 96.62 174 PRO A CA 1
ATOM 1396 C C . PRO A 1 174 ? 23.368 -18.793 -28.551 1.00 96.62 174 PRO A C 1
ATOM 1398 O O . PRO A 1 174 ? 23.274 -17.591 -28.288 1.00 96.62 174 PRO A O 1
ATOM 1401 N N . SER A 1 175 ? 22.963 -19.294 -29.722 1.00 92.50 175 SER A N 1
ATOM 1402 C CA . SER A 1 175 ? 22.448 -18.460 -30.821 1.00 92.50 175 SER A CA 1
ATOM 1403 C C . SER A 1 175 ? 21.261 -17.588 -30.402 1.00 92.50 175 SER A C 1
ATOM 1405 O O . SER A 1 175 ? 21.202 -16.418 -30.765 1.00 92.50 175 SER A O 1
ATOM 1407 N N . THR A 1 176 ? 20.371 -18.104 -29.552 1.00 95.75 176 THR A N 1
ATOM 1408 C CA . THR A 1 176 ? 19.222 -17.355 -29.017 1.00 95.75 176 THR A CA 1
ATOM 1409 C C . THR A 1 176 ? 19.644 -16.127 -28.209 1.00 95.75 176 THR A C 1
ATOM 1411 O O . THR A 1 176 ? 18.993 -15.085 -28.273 1.00 95.75 176 THR A O 1
ATOM 1414 N N . THR A 1 177 ? 20.746 -16.225 -27.459 1.00 94.12 177 THR A N 1
ATOM 1415 C CA . THR A 1 177 ? 21.294 -15.113 -26.672 1.00 94.12 177 THR A CA 1
ATOM 1416 C C . THR A 1 177 ? 21.944 -14.072 -27.581 1.00 94.12 177 THR A C 1
ATOM 1418 O O . THR A 1 177 ? 21.746 -12.876 -27.372 1.00 94.12 177 THR A O 1
ATOM 1421 N N . LEU A 1 178 ? 22.666 -14.515 -28.617 1.00 93.06 178 LEU A N 1
ATOM 1422 C CA . LEU A 1 178 ? 23.274 -13.632 -29.618 1.00 93.06 178 LEU A CA 1
ATOM 1423 C C . LEU A 1 178 ? 22.210 -12.839 -30.392 1.00 93.06 178 LEU A C 1
ATOM 1425 O O . LEU A 1 178 ? 22.326 -11.623 -30.530 1.00 93.06 178 LEU A O 1
ATOM 1429 N N . GLU A 1 179 ? 21.134 -13.499 -30.825 1.00 91.81 179 GLU A N 1
ATOM 1430 C CA . GLU A 1 179 ? 20.015 -12.847 -31.515 1.00 91.81 179 GLU A CA 1
ATOM 1431 C C . GLU A 1 179 ? 19.310 -11.805 -30.635 1.00 91.81 179 GLU A C 1
ATOM 1433 O O . GLU A 1 179 ? 18.956 -10.720 -31.106 1.00 91.81 179 GLU A O 1
ATOM 1438 N N . LEU A 1 180 ? 19.108 -12.107 -29.347 1.00 91.94 180 LEU A N 1
ATOM 1439 C CA . LEU A 1 180 ? 18.492 -11.175 -28.402 1.00 91.94 180 LEU A CA 1
ATOM 1440 C C . LEU A 1 180 ? 19.392 -9.959 -28.137 1.00 91.94 180 LEU A C 1
ATOM 1442 O O . LEU A 1 180 ? 18.903 -8.828 -28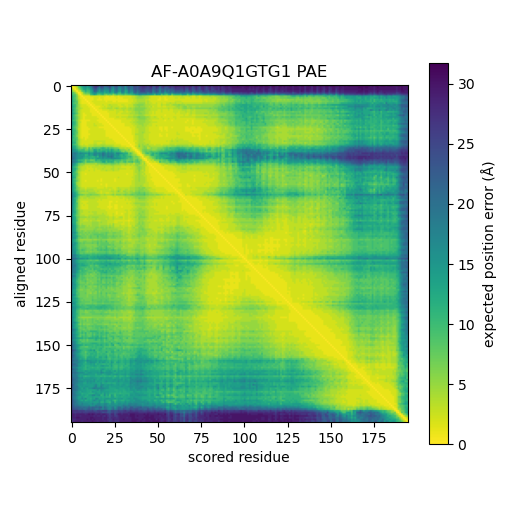.127 1.00 91.94 180 LEU A O 1
ATOM 1446 N N . ALA A 1 181 ? 20.703 -10.173 -27.996 1.00 90.19 181 ALA A N 1
ATOM 1447 C CA . ALA A 1 181 ? 21.683 -9.098 -27.847 1.00 90.19 181 ALA A CA 1
ATOM 1448 C C . ALA A 1 181 ? 21.747 -8.194 -29.093 1.00 90.19 181 ALA A C 1
ATOM 1450 O O . ALA A 1 181 ? 21.766 -6.968 -28.961 1.00 90.19 181 ALA A O 1
ATOM 1451 N N . ALA A 1 182 ? 21.697 -8.773 -30.299 1.00 88.12 182 ALA A N 1
ATOM 1452 C CA . ALA A 1 182 ? 21.659 -8.018 -31.551 1.00 88.12 182 ALA A CA 1
ATOM 1453 C C . ALA A 1 182 ? 20.399 -7.138 -31.654 1.00 88.12 182 ALA A C 1
ATOM 1455 O O . ALA A 1 182 ? 20.492 -5.944 -31.950 1.00 88.12 182 ALA A O 1
ATOM 1456 N N . LYS A 1 183 ? 19.220 -7.691 -31.327 1.00 89.81 183 LYS A N 1
ATOM 1457 C CA . LYS A 1 183 ? 17.960 -6.925 -31.268 1.00 89.81 183 LYS A CA 1
ATOM 1458 C C . LYS A 1 183 ? 18.030 -5.782 -30.252 1.00 89.81 183 LYS A C 1
ATOM 1460 O O . LYS A 1 183 ? 17.593 -4.671 -30.556 1.00 89.81 183 LYS A O 1
ATOM 1465 N N . ALA A 1 184 ? 18.605 -6.029 -29.073 1.00 87.88 184 ALA A N 1
ATOM 1466 C CA . ALA A 1 184 ? 18.773 -5.010 -28.040 1.00 87.88 184 ALA A CA 1
ATOM 1467 C C . ALA A 1 184 ? 19.666 -3.848 -28.512 1.00 87.88 184 ALA A C 1
ATOM 1469 O O . ALA A 1 184 ? 19.299 -2.687 -28.321 1.00 87.88 184 ALA A O 1
ATOM 1470 N N . ALA A 1 185 ? 20.781 -4.132 -29.193 1.00 86.19 185 ALA A N 1
ATOM 1471 C CA . ALA A 1 185 ? 21.664 -3.097 -29.733 1.00 86.19 185 ALA A CA 1
ATOM 1472 C C . ALA A 1 185 ? 20.979 -2.218 -30.792 1.00 86.19 185 ALA A C 1
ATOM 1474 O O . ALA A 1 185 ? 21.075 -0.992 -30.721 1.00 86.19 185 ALA A O 1
ATOM 1475 N N . ILE A 1 186 ? 20.215 -2.829 -31.708 1.00 85.00 186 ILE A N 1
ATOM 1476 C CA . ILE A 1 186 ? 19.419 -2.102 -32.711 1.00 85.00 186 ILE A CA 1
ATOM 1477 C C . ILE A 1 186 ? 18.407 -1.174 -32.022 1.00 85.00 186 ILE A C 1
ATOM 1479 O O . ILE A 1 186 ? 18.288 -0.007 -32.393 1.00 85.00 186 ILE A O 1
ATOM 1483 N N . SER A 1 187 ? 17.706 -1.666 -30.991 1.00 79.69 187 SER A N 1
ATOM 1484 C CA . SER A 1 187 ? 16.690 -0.890 -30.260 1.00 79.69 187 SER A CA 1
ATOM 1485 C C . SER A 1 187 ? 17.258 0.312 -29.494 1.00 79.69 187 SER A C 1
ATOM 1487 O O . SER A 1 187 ? 16.573 1.320 -29.346 1.00 79.69 187 SER A O 1
ATOM 1489 N N . LYS A 1 188 ? 18.530 0.247 -29.073 1.00 76.31 188 LYS A N 1
ATOM 1490 C CA . LYS A 1 188 ? 19.261 1.371 -28.459 1.00 76.31 188 LYS A CA 1
ATOM 1491 C C . LYS A 1 188 ? 19.835 2.361 -29.494 1.00 76.31 188 LYS A C 1
ATOM 1493 O O . LYS A 1 188 ? 20.646 3.205 -29.130 1.00 76.31 188 LYS A O 1
ATOM 1498 N N . ALA A 1 189 ? 19.438 2.263 -30.770 1.00 66.12 189 ALA A N 1
ATOM 1499 C CA . ALA A 1 189 ? 19.950 3.064 -31.890 1.00 66.12 189 ALA A CA 1
ATOM 1500 C C . ALA A 1 189 ? 21.480 2.996 -32.072 1.00 66.12 189 ALA A C 1
ATOM 1502 O O . ALA A 1 189 ? 22.085 3.849 -32.725 1.00 66.12 189 ALA A O 1
ATOM 1503 N N . LEU A 1 190 ? 22.120 1.948 -31.543 1.00 58.59 190 LEU A N 1
ATOM 1504 C CA . LEU A 1 190 ? 23.504 1.635 -31.863 1.00 58.59 190 LEU A CA 1
ATOM 1505 C C . LEU A 1 190 ? 23.488 1.025 -33.269 1.00 58.59 190 LEU A C 1
ATOM 1507 O O . LEU A 1 190 ? 23.285 -0.177 -33.431 1.00 58.59 190 LEU A O 1
ATOM 1511 N N . HIS A 1 191 ? 23.650 1.857 -34.304 1.00 40.91 191 HIS A N 1
ATOM 1512 C CA . HIS A 1 191 ? 23.815 1.427 -35.699 1.00 40.91 191 HIS A CA 1
ATOM 1513 C C . HIS A 1 191 ? 25.173 0.744 -35.906 1.00 40.91 191 HIS A C 1
ATOM 1515 O O . HIS A 1 191 ? 26.021 1.189 -36.676 1.00 40.91 191 HIS A O 1
ATOM 1521 N N . ILE A 1 192 ? 25.392 -0.354 -35.198 1.00 45.62 192 ILE A N 1
ATOM 1522 C CA . ILE A 1 192 ? 26.533 -1.230 -35.389 1.00 45.62 192 ILE A CA 1
ATOM 1523 C C . ILE A 1 192 ? 25.947 -2.519 -35.942 1.00 45.62 192 ILE A C 1
ATOM 1525 O O . ILE A 1 192 ? 25.070 -3.122 -35.327 1.00 45.62 192 ILE A O 1
ATOM 1529 N N . LYS A 1 193 ? 26.394 -2.913 -37.140 1.00 39.47 193 LYS A N 1
ATOM 1530 C CA . LYS A 1 193 ? 26.147 -4.255 -37.672 1.00 39.47 193 LYS A CA 1
ATOM 1531 C C . LYS A 1 193 ? 26.775 -5.247 -36.696 1.00 39.47 193 LYS A C 1
ATOM 1533 O O . LYS A 1 193 ? 27.972 -5.505 -36.768 1.00 39.47 193 LYS A O 1
ATOM 1538 N N . ILE A 1 194 ? 25.981 -5.732 -35.750 1.00 44.22 194 ILE A N 1
ATOM 1539 C CA . ILE A 1 194 ? 26.326 -6.905 -34.959 1.00 44.22 194 ILE A CA 1
ATOM 1540 C C . ILE A 1 194 ? 26.119 -8.093 -35.896 1.00 44.22 194 ILE A C 1
ATOM 1542 O O . ILE A 1 194 ? 25.076 -8.177 -36.542 1.00 44.22 194 ILE A O 1
ATOM 1546 N N . PHE A 1 195 ? 27.192 -8.869 -36.037 1.00 51.22 195 PHE A N 1
ATOM 1547 C CA . PHE A 1 195 ? 27.422 -9.940 -37.009 1.00 51.22 195 PHE A CA 1
ATOM 1548 C C . PHE A 1 195 ? 26.202 -10.791 -37.366 1.00 51.22 195 PHE A C 1
ATOM 1550 O O . PHE A 1 195 ? 25.476 -11.203 -36.435 1.00 51.22 195 PHE A O 1
#

Secondary structure (DSSP, 8-state):
--SSSS-GGGS--SS--TTT--HHHHHHHHHHHHHHTTTS-HHHHHHHHHHHHHHHHHHHHHS--HHHHHHHHHHHHHHHHHHHT-HHHHHHHHHHHHSGGGGGS-HHHHHHHHHHHHHHHHTTTTS-HHHHHHHHHHHHHHHHHHHHHHHHHHHHHHH-------GGGGTT--HHHHHHHHHHHHHTT------

Mean predicted aligned error: 8.71 Å

Sequence (195 aa):
MAASNENPLLWDFTFPPYDVIQPKHVVPGVRSLLKQLLLVPLERITDRLRVVWGVVNHLISVKDSLELRAAVDQIQVEFELRLGQSKTIYEAFKAIRESSDWETLSSSRKRVVKAQLKSAKLGGVSLNDDEKERFNETHQELERLALKFEGNILDATKDHGKLITDRKDVEGLPSTTLELAAKAAISKALHIKIF

pLDDT: mean 85.82, std 12.5, range [31.98, 97.12]